Protein AF-A0AA39KFP8-F1 (afdb_monomer)

Mean predicted aligned error: 8.7 Å

Structure (mmCIF, N/CA/C/O backbone):
data_AF-A0AA39KFP8-F1
#
_entry.id   AF-A0AA39KFP8-F1
#
loop_
_atom_site.group_PDB
_atom_site.id
_atom_site.type_symbol
_atom_site.label_atom_id
_atom_site.label_alt_id
_atom_site.label_comp_id
_atom_site.label_asym_id
_atom_site.label_entity_id
_atom_site.label_seq_id
_atom_site.pdbx_PDB_ins_code
_atom_site.Cartn_x
_atom_site.Cartn_y
_atom_site.Cartn_z
_atom_site.occupancy
_atom_site.B_iso_or_equiv
_atom_site.auth_seq_id
_atom_site.auth_comp_id
_atom_site.auth_asym_id
_atom_site.auth_atom_id
_atom_site.pdbx_PDB_model_num
ATOM 1 N N . SER A 1 1 ? 28.405 16.018 -12.305 1.00 51.66 1 SER A N 1
ATOM 2 C CA . SER A 1 1 ? 27.485 16.288 -11.184 1.00 51.66 1 SER A CA 1
ATOM 3 C C . SER A 1 1 ? 26.826 14.972 -10.830 1.00 51.66 1 SER A C 1
ATOM 5 O O . SER A 1 1 ? 26.272 14.358 -11.730 1.00 51.66 1 SER A O 1
ATOM 7 N N . ILE A 1 2 ? 26.970 14.493 -9.595 1.00 54.25 2 ILE A N 1
ATOM 8 C CA . ILE A 1 2 ? 26.280 13.285 -9.123 1.00 54.25 2 ILE A CA 1
ATOM 9 C C . ILE A 1 2 ? 25.033 13.773 -8.381 1.00 54.25 2 ILE A C 1
ATOM 11 O O . ILE A 1 2 ? 25.156 14.479 -7.381 1.00 54.25 2 ILE A O 1
ATOM 15 N N . SER A 1 3 ? 23.850 13.456 -8.907 1.00 68.06 3 SER A N 1
ATOM 16 C CA . SER A 1 3 ? 22.566 13.764 -8.268 1.00 68.06 3 SER A CA 1
ATOM 17 C C . SER A 1 3 ? 22.160 12.623 -7.336 1.00 68.06 3 SER A C 1
ATOM 19 O O . SER A 1 3 ? 22.403 11.462 -7.649 1.00 68.06 3 SER A O 1
ATOM 21 N N . ARG A 1 4 ? 21.526 12.951 -6.204 1.00 66.25 4 ARG A N 1
ATOM 22 C CA . ARG A 1 4 ? 20.841 11.976 -5.329 1.00 66.25 4 ARG A CA 1
ATOM 23 C C . ARG A 1 4 ? 19.341 11.870 -5.616 1.00 66.25 4 ARG A C 1
ATOM 25 O O . ARG A 1 4 ? 18.654 11.075 -4.989 1.00 66.25 4 ARG A O 1
ATOM 32 N N . LEU A 1 5 ? 18.833 12.713 -6.511 1.00 62.91 5 LEU A N 1
ATOM 33 C CA . LEU A 1 5 ? 17.453 12.670 -6.971 1.00 62.91 5 LEU A CA 1
ATOM 34 C C . LEU A 1 5 ? 17.390 11.783 -8.209 1.00 62.91 5 LEU A C 1
ATOM 36 O O . LEU A 1 5 ? 18.168 11.993 -9.146 1.00 62.91 5 LEU A O 1
ATOM 40 N N . GLN A 1 6 ? 16.477 10.814 -8.184 1.00 65.50 6 GLN A N 1
ATOM 41 C CA . GLN A 1 6 ? 16.207 9.934 -9.314 1.00 65.50 6 GLN A CA 1
ATOM 42 C C . GLN A 1 6 ? 15.727 10.783 -10.506 1.00 65.50 6 GLN A C 1
ATOM 44 O O . GLN A 1 6 ? 14.920 11.698 -10.300 1.00 65.50 6 GLN A O 1
ATOM 49 N N . PRO A 1 7 ? 16.232 10.544 -11.729 1.00 69.00 7 PRO A N 1
ATOM 50 C CA . PRO A 1 7 ? 15.712 11.218 -12.910 1.00 69.00 7 PRO A CA 1
ATOM 51 C C . PRO A 1 7 ? 14.231 10.871 -13.104 1.00 69.00 7 PRO A C 1
ATOM 53 O O . PRO A 1 7 ? 13.774 9.799 -12.709 1.00 69.00 7 PRO A O 1
ATOM 56 N N . LEU A 1 8 ? 13.484 11.792 -13.706 1.00 69.56 8 LEU A N 1
ATOM 57 C CA . LEU A 1 8 ? 12.113 11.565 -14.153 1.00 69.56 8 LEU A CA 1
ATOM 58 C C . LEU A 1 8 ? 12.109 11.541 -15.679 1.00 69.56 8 LEU A C 1
ATOM 60 O O . LEU A 1 8 ? 12.909 12.246 -16.298 1.00 69.56 8 LEU A O 1
ATOM 64 N N . ASN A 1 9 ? 11.213 10.754 -16.273 1.00 70.06 9 ASN A N 1
ATOM 65 C CA . ASN A 1 9 ? 10.995 10.822 -17.714 1.00 70.06 9 ASN A CA 1
ATOM 66 C C . ASN A 1 9 ? 10.508 12.225 -18.089 1.00 70.06 9 ASN A C 1
ATOM 68 O O . ASN A 1 9 ? 9.650 12.803 -17.415 1.00 70.06 9 ASN A O 1
ATOM 72 N N . ASP A 1 10 ? 11.052 12.761 -19.174 1.00 73.94 10 ASP A N 1
ATOM 73 C CA . ASP A 1 10 ? 10.658 14.045 -19.744 1.00 73.94 10 ASP A CA 1
ATOM 74 C C . ASP A 1 10 ? 10.676 13.971 -21.279 1.00 73.94 10 ASP A C 1
ATOM 76 O O . ASP A 1 10 ? 10.841 12.902 -21.863 1.00 73.94 10 ASP A O 1
ATOM 80 N N . ILE A 1 11 ? 10.479 15.102 -21.961 1.00 74.25 11 ILE A N 1
ATOM 81 C CA . ILE A 1 11 ? 10.453 15.143 -23.434 1.00 74.25 11 ILE A CA 1
ATOM 82 C C . ILE A 1 11 ? 11.789 14.753 -24.099 1.00 74.25 11 ILE A C 1
ATOM 84 O O . ILE A 1 11 ? 11.830 14.592 -25.316 1.00 74.25 11 ILE A O 1
ATOM 88 N N . PHE A 1 12 ? 12.872 14.635 -23.329 1.00 77.56 12 PHE A N 1
ATOM 89 C CA . PHE A 1 12 ? 14.208 14.246 -23.776 1.00 77.56 12 PHE A CA 1
ATOM 90 C C . PHE A 1 12 ? 14.660 12.892 -23.205 1.00 77.56 12 PHE A C 1
ATOM 92 O O . PHE A 1 12 ? 15.628 12.320 -23.708 1.00 77.56 12 PHE A O 1
ATOM 99 N N . ILE A 1 13 ? 13.982 12.375 -22.177 1.00 76.94 13 ILE A N 1
ATOM 100 C CA . ILE A 1 13 ? 14.278 11.099 -21.520 1.00 76.94 13 ILE A CA 1
ATOM 101 C C . ILE A 1 13 ? 13.088 10.156 -21.709 1.00 76.94 13 ILE A C 1
ATOM 103 O O . ILE A 1 13 ? 12.103 10.211 -20.975 1.00 76.94 13 ILE A O 1
ATOM 107 N N . GLU A 1 14 ? 13.202 9.275 -22.705 1.00 78.62 14 GLU A N 1
ATOM 108 C CA . GLU A 1 14 ? 12.152 8.307 -23.054 1.00 78.62 14 GLU A CA 1
ATOM 109 C C . GLU A 1 14 ? 12.158 7.049 -22.169 1.00 78.62 14 GLU A C 1
ATOM 111 O O . GLU A 1 14 ? 11.117 6.414 -21.996 1.00 78.62 14 GLU A O 1
ATOM 116 N N . TRP A 1 15 ? 13.330 6.671 -21.646 1.00 83.69 15 TRP A N 1
ATOM 117 C CA . TRP A 1 15 ? 13.526 5.474 -20.829 1.00 83.69 15 TRP A CA 1
ATOM 118 C C . TRP A 1 15 ? 14.554 5.732 -19.733 1.00 83.69 15 TRP A C 1
ATOM 120 O O . TRP A 1 15 ? 15.653 6.226 -20.003 1.00 83.69 15 TRP A O 1
ATOM 130 N N . ILE A 1 16 ? 14.235 5.305 -18.515 1.00 87.69 16 ILE A N 1
ATOM 131 C CA . ILE A 1 16 ? 15.172 5.236 -17.395 1.00 87.69 16 ILE A CA 1
ATOM 132 C C . ILE A 1 16 ? 15.386 3.773 -17.033 1.00 87.69 16 ILE A C 1
ATOM 134 O O . ILE A 1 16 ? 14.443 3.054 -16.711 1.00 87.69 16 ILE A O 1
ATOM 138 N N . TYR A 1 17 ? 16.645 3.349 -17.042 1.00 90.38 17 TYR A N 1
ATOM 139 C CA . TYR A 1 17 ? 17.056 2.033 -16.569 1.00 90.38 17 TYR A CA 1
ATOM 140 C C . TYR A 1 17 ? 17.856 2.194 -15.285 1.00 90.38 17 TYR A C 1
ATOM 142 O O . TYR A 1 17 ? 18.799 2.986 -15.238 1.00 90.38 17 TYR A O 1
ATOM 150 N N . GLU A 1 18 ? 17.502 1.432 -14.258 1.00 90.38 18 GLU A N 1
ATOM 151 C CA . GLU A 1 18 ? 18.208 1.444 -12.981 1.00 90.38 18 GLU A CA 1
ATOM 152 C C . GLU A 1 18 ? 18.510 0.015 -12.528 1.00 90.38 18 GLU A C 1
ATOM 154 O O . GLU A 1 18 ? 17.663 -0.874 -12.583 1.00 90.38 18 GLU A O 1
ATOM 159 N N . ILE A 1 19 ? 19.753 -0.194 -12.099 1.00 91.69 19 ILE A N 1
ATOM 160 C CA . ILE A 1 19 ? 20.249 -1.469 -11.587 1.00 91.69 19 ILE A CA 1
ATOM 161 C C . ILE A 1 19 ? 20.491 -1.278 -10.093 1.00 91.69 19 ILE A C 1
ATOM 163 O O . ILE A 1 19 ? 21.452 -0.620 -9.697 1.00 91.69 19 ILE A O 1
ATOM 167 N N . ASP A 1 20 ? 19.616 -1.858 -9.284 1.00 87.69 20 ASP A N 1
ATOM 168 C CA . ASP A 1 20 ? 19.733 -1.904 -7.833 1.00 87.69 20 ASP A CA 1
ATOM 169 C C . ASP A 1 20 ? 20.449 -3.200 -7.441 1.00 87.69 20 ASP A C 1
ATOM 171 O O . ASP A 1 20 ? 19.895 -4.297 -7.536 1.00 87.69 20 ASP A O 1
ATOM 175 N N . LEU A 1 21 ? 21.712 -3.078 -7.037 1.00 88.25 21 LEU A N 1
ATOM 176 C CA . LEU A 1 21 ? 22.531 -4.218 -6.625 1.00 88.25 21 LEU A CA 1
ATOM 177 C C . LEU A 1 21 ? 22.292 -4.631 -5.169 1.00 88.25 21 LEU A C 1
ATOM 179 O O . LEU A 1 21 ? 22.617 -5.764 -4.823 1.00 88.25 21 LEU A O 1
ATOM 183 N N . ASP A 1 22 ? 21.721 -3.756 -4.341 1.00 83.88 22 ASP A N 1
ATOM 184 C CA . ASP A 1 22 ? 21.442 -4.059 -2.936 1.00 83.88 22 ASP A CA 1
ATOM 185 C C . ASP A 1 22 ? 20.249 -5.015 -2.832 1.00 83.88 22 ASP A C 1
ATOM 187 O O . ASP A 1 22 ? 20.277 -5.976 -2.064 1.00 83.88 22 ASP A O 1
ATOM 191 N N . ASN A 1 23 ? 19.230 -4.800 -3.671 1.00 80.44 23 ASN A N 1
ATOM 192 C CA . ASN A 1 23 ? 18.047 -5.661 -3.747 1.00 80.44 23 ASN A CA 1
ATOM 193 C C . ASN A 1 23 ? 18.080 -6.645 -4.927 1.00 80.44 23 ASN A C 1
ATOM 195 O O . ASN A 1 23 ? 17.182 -7.470 -5.069 1.00 80.44 23 ASN A O 1
ATOM 199 N N . LEU A 1 24 ? 19.110 -6.578 -5.775 1.00 88.62 24 LEU A N 1
ATOM 200 C CA . LEU A 1 24 ? 19.224 -7.352 -7.015 1.00 88.62 24 LEU A CA 1
ATOM 201 C C . LEU A 1 24 ? 18.024 -7.148 -7.956 1.00 88.62 24 LEU A C 1
ATOM 203 O O . LEU A 1 24 ? 17.484 -8.110 -8.508 1.00 88.62 24 LEU A O 1
ATOM 207 N N . VAL A 1 25 ? 17.618 -5.894 -8.166 1.00 88.88 25 VAL A N 1
ATOM 208 C CA . VAL A 1 25 ? 16.443 -5.521 -8.967 1.00 88.88 25 VAL A CA 1
ATOM 209 C C . VAL A 1 25 ? 16.831 -4.641 -10.150 1.00 88.88 25 VAL A C 1
ATOM 211 O O . VAL A 1 25 ? 17.604 -3.694 -10.038 1.00 88.88 25 VAL A O 1
ATOM 214 N N . PHE A 1 26 ? 16.248 -4.941 -11.302 1.00 91.81 26 PHE A N 1
ATOM 215 C CA . PHE A 1 26 ? 16.285 -4.110 -12.489 1.00 91.81 26 PHE A CA 1
ATOM 216 C C . PHE A 1 26 ? 14.978 -3.325 -12.612 1.00 91.81 26 PHE A C 1
ATOM 218 O O . PHE A 1 26 ? 13.889 -3.903 -12.736 1.00 91.81 26 PHE A O 1
ATOM 225 N N . HIS A 1 27 ? 15.100 -2.005 -12.622 1.00 90.56 27 HIS A N 1
ATOM 226 C CA . HIS A 1 27 ? 13.991 -1.076 -12.743 1.00 90.56 27 HIS A CA 1
ATOM 227 C C . HIS A 1 27 ? 13.924 -0.480 -14.151 1.00 90.56 27 HIS A C 1
ATOM 229 O O . HIS A 1 27 ? 14.947 -0.179 -14.772 1.00 90.56 27 HIS A O 1
ATOM 235 N N . VAL A 1 28 ? 12.700 -0.256 -14.624 1.00 90.50 28 VAL A N 1
ATOM 236 C CA . VAL A 1 28 ? 12.400 0.482 -15.855 1.00 90.50 28 VAL A CA 1
ATOM 237 C C . VAL A 1 28 ? 11.425 1.594 -15.509 1.00 90.50 28 VAL A C 1
ATOM 239 O O . VAL A 1 28 ? 10.355 1.330 -14.968 1.00 90.50 28 VAL A O 1
ATOM 242 N N . ASP A 1 29 ? 11.799 2.839 -15.790 1.00 87.12 29 ASP A N 1
ATOM 243 C CA . ASP A 1 29 ? 11.044 4.040 -15.419 1.00 87.12 29 ASP A CA 1
ATOM 244 C C . ASP A 1 29 ? 10.626 4.022 -13.942 1.00 87.12 29 ASP A C 1
ATOM 246 O O . ASP A 1 29 ? 9.483 4.310 -13.589 1.00 87.12 29 ASP A O 1
ATOM 250 N N . THR A 1 30 ? 11.573 3.660 -13.066 1.00 81.31 30 THR A N 1
ATOM 251 C CA . THR A 1 30 ? 11.416 3.545 -11.601 1.00 81.31 30 THR A CA 1
ATOM 252 C C . THR A 1 30 ? 10.522 2.395 -11.110 1.00 81.31 30 THR A C 1
ATOM 254 O O . THR A 1 30 ? 10.329 2.240 -9.905 1.00 81.31 30 THR A O 1
ATOM 257 N N . VAL A 1 31 ? 10.009 1.560 -12.020 1.00 86.44 31 VAL A N 1
ATOM 258 C CA . VAL A 1 31 ? 9.204 0.374 -11.704 1.00 86.44 31 VAL A CA 1
ATOM 259 C C . VAL A 1 31 ? 10.103 -0.863 -11.640 1.00 86.44 31 VAL A C 1
ATOM 261 O O . VAL A 1 31 ? 10.799 -1.134 -12.622 1.00 86.44 31 VAL A O 1
ATOM 264 N N . PRO A 1 32 ? 10.105 -1.638 -10.540 1.00 88.25 32 PRO A N 1
ATOM 265 C CA . PRO A 1 32 ? 10.865 -2.881 -10.473 1.00 88.25 32 PRO A CA 1
ATOM 266 C C . PRO A 1 32 ? 10.203 -3.932 -11.371 1.00 88.25 32 PRO A C 1
ATOM 268 O O . PRO A 1 32 ? 9.065 -4.331 -11.131 1.00 88.25 32 PRO A O 1
ATOM 271 N N . LEU A 1 33 ? 10.903 -4.374 -12.421 1.00 90.38 33 LEU A N 1
ATOM 272 C CA . LEU A 1 33 ? 10.350 -5.341 -13.379 1.00 90.38 33 LEU A CA 1
ATOM 273 C C . LEU A 1 33 ? 11.032 -6.706 -13.311 1.00 90.38 33 LEU A C 1
ATOM 275 O O . LEU A 1 33 ? 10.371 -7.739 -13.399 1.00 90.38 33 LEU A O 1
ATOM 279 N N . PHE A 1 34 ? 12.346 -6.745 -13.131 1.00 91.56 34 PHE A N 1
ATOM 280 C CA . PHE A 1 34 ? 13.080 -8.006 -13.164 1.00 91.56 34 PHE A CA 1
ATOM 281 C C . PHE A 1 34 ? 13.985 -8.109 -11.949 1.00 91.56 34 PHE A C 1
ATOM 283 O O . PHE A 1 34 ? 14.577 -7.120 -11.528 1.00 91.56 34 PHE A O 1
ATOM 290 N N . ARG A 1 35 ? 14.152 -9.315 -11.407 1.00 90.00 35 ARG A N 1
ATOM 291 C CA . ARG A 1 35 ? 15.327 -9.581 -10.577 1.00 90.00 35 ARG A CA 1
ATOM 292 C C . ARG A 1 35 ? 16.539 -9.791 -11.474 1.00 90.00 35 ARG A C 1
ATOM 294 O O . ARG A 1 35 ? 16.423 -10.402 -12.537 1.00 90.00 35 ARG A O 1
ATOM 301 N N . LEU A 1 36 ? 17.706 -9.342 -11.027 1.00 91.12 36 LEU A N 1
ATOM 302 C CA . LEU A 1 36 ? 18.955 -9.462 -11.782 1.00 91.12 36 LEU A CA 1
ATOM 303 C C . LEU A 1 36 ? 19.374 -10.921 -12.007 1.00 91.12 36 LEU A C 1
ATOM 305 O O . LEU A 1 36 ? 20.001 -11.225 -13.018 1.00 91.12 36 LEU A O 1
ATOM 309 N N . ASP A 1 37 ? 18.990 -11.832 -11.113 1.00 90.50 37 ASP A N 1
ATOM 310 C CA . ASP A 1 37 ? 19.236 -13.273 -11.237 1.00 90.50 37 ASP A CA 1
ATOM 311 C C . ASP A 1 37 ? 18.198 -14.013 -12.101 1.00 90.50 37 ASP A C 1
ATOM 313 O O . ASP A 1 37 ? 18.413 -15.168 -12.465 1.00 90.50 37 ASP A O 1
ATOM 317 N N . CYS A 1 38 ? 17.106 -13.343 -12.479 1.00 91.25 38 CYS A N 1
ATOM 318 C CA . CYS A 1 38 ? 16.013 -13.898 -13.279 1.00 91.25 38 CYS A CA 1
ATOM 319 C C . CYS A 1 38 ? 15.733 -13.057 -14.536 1.00 91.25 38 CYS A C 1
ATOM 321 O O . CYS A 1 38 ? 14.596 -13.004 -15.013 1.00 91.25 38 CYS A O 1
ATOM 323 N N . MET A 1 39 ? 16.754 -12.392 -15.083 1.00 93.31 39 MET A N 1
ATOM 324 C CA . MET A 1 39 ? 16.613 -11.542 -16.268 1.00 93.31 39 MET A CA 1
ATOM 325 C C . MET A 1 39 ? 16.153 -12.340 -17.501 1.00 93.31 39 MET A C 1
ATOM 327 O O . MET A 1 39 ? 16.562 -13.491 -17.693 1.00 93.31 39 MET A O 1
ATOM 331 N N . PRO A 1 40 ? 15.312 -11.750 -18.367 1.00 93.56 40 PRO A N 1
ATOM 332 C CA . PRO A 1 40 ? 15.054 -12.313 -19.684 1.00 93.56 40 PRO A CA 1
ATOM 333 C C . PRO A 1 40 ? 16.306 -12.244 -20.568 1.00 93.56 40 PRO A C 1
ATOM 335 O O . PRO A 1 40 ? 17.275 -11.544 -20.267 1.00 93.56 40 PRO A O 1
ATOM 338 N N . SER A 1 41 ? 16.276 -12.967 -21.689 1.00 93.81 41 SER A N 1
ATOM 339 C CA . SER A 1 41 ? 17.298 -12.824 -22.728 1.00 93.81 41 SER A CA 1
ATOM 340 C C . SER A 1 41 ? 17.268 -11.404 -23.309 1.00 93.81 41 SER A C 1
ATOM 342 O O . SER A 1 41 ? 16.247 -10.715 -23.239 1.00 93.81 41 SER A O 1
ATOM 344 N N . ALA A 1 42 ? 18.371 -10.965 -23.920 1.00 91.44 42 ALA A N 1
ATOM 345 C CA . ALA A 1 42 ? 18.427 -9.651 -24.563 1.00 91.44 42 ALA A CA 1
ATOM 346 C C . ALA A 1 42 ? 17.339 -9.479 -25.642 1.00 91.44 42 ALA A C 1
ATOM 348 O O . ALA A 1 42 ? 16.748 -8.406 -25.750 1.00 91.44 42 ALA A O 1
ATOM 349 N N . ASP A 1 43 ? 17.034 -10.551 -26.379 1.00 93.56 43 ASP A N 1
ATOM 350 C CA . ASP A 1 43 ? 16.030 -10.546 -27.448 1.00 93.56 43 ASP A CA 1
ATOM 351 C C . ASP A 1 43 ? 14.594 -10.415 -26.911 1.00 93.56 43 ASP A C 1
ATOM 353 O O . ASP A 1 43 ? 13.723 -9.840 -27.568 1.00 93.56 43 ASP A O 1
ATOM 357 N N . ASP A 1 44 ? 14.337 -10.920 -25.701 1.00 93.06 44 ASP A N 1
ATOM 358 C CA . ASP A 1 44 ? 13.013 -10.882 -25.080 1.00 93.06 44 ASP A CA 1
ATOM 359 C C . ASP A 1 44 ? 12.813 -9.699 -24.124 1.00 93.06 44 ASP A C 1
ATOM 361 O O . ASP A 1 44 ? 11.671 -9.358 -23.816 1.00 93.06 44 ASP A O 1
ATOM 365 N N . PHE A 1 45 ? 13.886 -9.034 -23.687 1.00 92.19 45 PHE A N 1
ATOM 366 C CA . PHE A 1 45 ? 13.840 -7.961 -22.689 1.00 92.19 45 PHE A CA 1
ATOM 367 C C . PHE A 1 45 ? 12.805 -6.877 -23.027 1.00 92.19 45 PHE A C 1
ATOM 369 O O . PHE A 1 45 ? 11.848 -6.679 -22.279 1.00 92.19 45 PHE A O 1
ATOM 376 N N . CYS A 1 46 ? 12.923 -6.235 -24.194 1.00 91.50 46 CYS A N 1
ATOM 377 C CA . CYS A 1 46 ? 11.975 -5.196 -24.610 1.00 91.50 46 CYS A CA 1
ATOM 378 C C . CYS A 1 46 ? 10.563 -5.748 -24.865 1.00 91.50 46 CYS A C 1
ATOM 380 O O . CYS A 1 46 ? 9.587 -5.015 -24.732 1.00 91.50 46 CYS A O 1
ATOM 382 N N . ARG A 1 47 ? 10.432 -7.036 -25.219 1.00 93.25 47 ARG A N 1
ATOM 383 C CA . ARG A 1 47 ? 9.137 -7.682 -25.501 1.00 93.25 47 ARG A CA 1
ATOM 384 C C . ARG A 1 47 ? 8.312 -7.924 -24.241 1.00 93.25 47 ARG A C 1
ATOM 386 O O . ARG A 1 47 ? 7.105 -8.139 -24.348 1.00 93.25 47 ARG A O 1
ATOM 393 N N . PHE A 1 48 ? 8.951 -7.934 -23.074 1.00 94.56 48 PHE A N 1
ATOM 394 C CA . PHE A 1 48 ? 8.297 -8.146 -21.786 1.00 94.56 48 PHE A CA 1
ATOM 395 C C . PHE A 1 48 ? 7.952 -6.856 -21.045 1.00 94.56 48 PHE A C 1
ATOM 397 O O . PHE A 1 48 ? 7.320 -6.923 -19.994 1.00 94.56 48 PHE A O 1
ATOM 404 N N . ILE A 1 49 ? 8.296 -5.694 -21.602 1.00 93.38 49 ILE A N 1
ATOM 405 C CA . ILE A 1 49 ? 7.960 -4.392 -21.026 1.00 93.38 49 ILE A CA 1
ATOM 406 C C . ILE A 1 49 ? 6.734 -3.834 -21.749 1.00 93.38 49 ILE A C 1
ATOM 408 O O . ILE A 1 49 ? 6.701 -3.745 -22.975 1.00 93.38 49 ILE A O 1
ATOM 412 N N . SER A 1 50 ? 5.717 -3.447 -20.987 1.00 93.81 50 SER A N 1
ATOM 413 C CA . SER A 1 50 ? 4.478 -2.865 -21.497 1.00 93.81 50 SER A CA 1
ATOM 414 C C . SER A 1 50 ? 3.980 -1.756 -20.568 1.00 93.81 50 SER A C 1
ATOM 416 O O . SER A 1 50 ? 4.759 -1.173 -19.806 1.00 93.81 50 SER A O 1
ATOM 418 N N . PHE A 1 51 ? 2.691 -1.449 -20.661 1.00 91.19 51 PHE A N 1
ATOM 419 C CA . PHE A 1 51 ? 2.004 -0.492 -19.814 1.00 91.19 51 PHE A CA 1
ATOM 420 C C . PHE A 1 51 ? 0.802 -1.144 -19.131 1.00 91.19 51 PHE A C 1
ATOM 422 O O . PHE A 1 51 ? 0.125 -1.984 -19.725 1.00 91.19 51 PHE A O 1
ATOM 429 N N . ASP A 1 52 ? 0.531 -0.748 -17.890 1.00 88.06 52 ASP A N 1
ATOM 430 C CA . ASP A 1 52 ? -0.695 -1.117 -17.192 1.00 88.06 52 ASP A CA 1
ATOM 431 C C . ASP A 1 52 ? -1.906 -0.322 -17.716 1.00 88.06 52 ASP A C 1
ATOM 433 O O . ASP A 1 52 ? -1.809 0.547 -18.588 1.00 88.06 52 ASP A O 1
ATOM 437 N N . HIS A 1 53 ? -3.081 -0.601 -17.148 1.00 87.00 53 HIS A N 1
ATOM 438 C CA . HIS A 1 53 ? -4.321 0.100 -17.488 1.00 87.00 53 HIS A CA 1
ATOM 439 C C . HIS A 1 53 ? -4.271 1.619 -17.217 1.00 87.00 53 HIS A C 1
ATOM 441 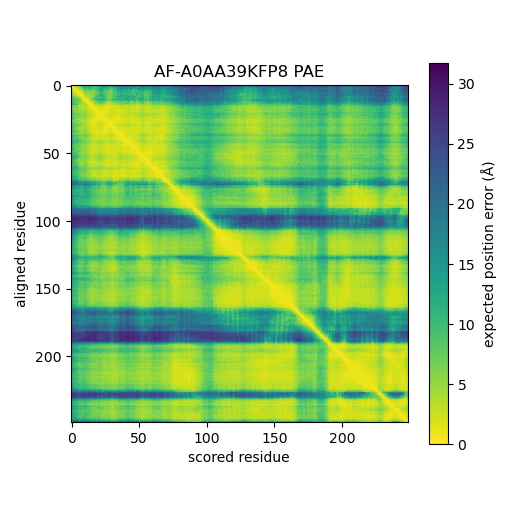O O . HIS A 1 53 ? -5.062 2.379 -17.777 1.00 87.00 53 HIS A O 1
ATOM 447 N N . TYR A 1 54 ? -3.352 2.073 -16.365 1.00 86.19 54 TYR A N 1
ATOM 448 C CA . TYR A 1 54 ? -3.191 3.470 -15.972 1.00 86.19 54 TYR A CA 1
ATOM 449 C C . TYR A 1 54 ? -2.099 4.195 -16.771 1.00 86.19 54 TYR A C 1
ATOM 451 O O . TYR A 1 54 ? -1.954 5.411 -16.630 1.00 86.19 54 TYR A O 1
ATOM 459 N N . GLY A 1 55 ? -1.388 3.485 -17.653 1.00 84.50 55 GLY A N 1
ATOM 460 C CA . GLY A 1 55 ? -0.291 4.011 -18.462 1.00 84.50 55 GLY A CA 1
ATOM 461 C C . GLY A 1 55 ? 1.068 4.006 -17.755 1.00 84.50 55 GLY A C 1
ATOM 462 O O . GLY A 1 55 ? 2.009 4.601 -18.276 1.00 84.50 55 GLY A O 1
ATOM 463 N N . GLY A 1 56 ? 1.187 3.363 -16.589 1.00 84.56 56 GLY A N 1
ATOM 464 C CA . GLY A 1 56 ? 2.462 3.114 -15.912 1.00 84.56 56 GLY A CA 1
ATOM 465 C C . GLY A 1 56 ? 3.196 1.922 -16.525 1.00 84.56 56 GLY A C 1
ATOM 466 O O . GLY A 1 56 ? 2.567 1.076 -17.158 1.00 84.56 56 GLY A O 1
ATOM 467 N N . ARG A 1 57 ? 4.523 1.834 -16.365 1.00 88.19 57 ARG A N 1
ATOM 468 C CA . ARG A 1 57 ? 5.282 0.664 -16.839 1.00 88.19 57 ARG A CA 1
ATOM 469 C C . ARG A 1 57 ? 4.866 -0.592 -16.092 1.00 88.19 57 ARG A C 1
ATOM 471 O O . ARG A 1 57 ? 4.700 -0.568 -14.881 1.00 88.19 57 ARG A O 1
ATOM 478 N N . ALA A 1 58 ? 4.733 -1.690 -16.826 1.00 89.94 58 ALA A N 1
ATOM 479 C CA . ALA A 1 58 ? 4.343 -2.977 -16.271 1.00 89.94 58 ALA A CA 1
ATOM 480 C C . ALA A 1 58 ? 4.867 -4.138 -17.123 1.00 89.94 58 ALA A C 1
ATOM 482 O O . ALA A 1 58 ? 5.473 -3.945 -18.182 1.00 89.94 58 ALA A O 1
ATOM 483 N N . TYR A 1 59 ? 4.599 -5.357 -16.662 1.00 91.00 59 TYR A N 1
ATOM 484 C CA . TYR A 1 59 ? 4.835 -6.568 -17.438 1.00 91.00 59 TYR A CA 1
ATOM 485 C C . TYR A 1 59 ? 3.929 -6.617 -18.665 1.00 91.00 59 TYR A C 1
ATOM 487 O O . TYR A 1 59 ? 2.741 -6.303 -18.595 1.00 91.00 59 TYR A O 1
ATOM 495 N N . ALA A 1 60 ? 4.467 -7.095 -19.781 1.00 93.19 60 ALA A N 1
ATOM 496 C CA . ALA A 1 60 ? 3.632 -7.556 -20.878 1.00 93.19 60 ALA A CA 1
ATOM 497 C C . ALA A 1 60 ? 2.878 -8.835 -20.474 1.00 93.19 60 ALA A C 1
ATOM 499 O O . ALA A 1 60 ? 3.405 -9.669 -19.737 1.00 93.19 60 ALA A O 1
ATOM 500 N N . GLU A 1 61 ? 1.665 -9.025 -20.991 1.00 90.31 61 GLU A N 1
ATOM 501 C CA . GLU A 1 61 ? 0.793 -10.156 -20.636 1.00 90.31 61 GLU A CA 1
ATOM 502 C C . GLU A 1 61 ? 1.470 -11.521 -20.862 1.00 90.31 61 GLU A C 1
ATOM 504 O O . GLU A 1 61 ? 1.381 -12.423 -20.030 1.00 90.31 61 GLU A O 1
ATOM 509 N N . GLN A 1 62 ? 2.243 -11.639 -21.944 1.00 91.00 62 GLN A N 1
ATOM 510 C CA . GLN A 1 62 ? 3.000 -12.838 -22.308 1.00 91.00 62 GLN A CA 1
ATOM 511 C C . GLN A 1 62 ? 4.237 -13.115 -21.437 1.00 91.00 62 GLN A C 1
ATOM 513 O O . GLN A 1 62 ? 4.920 -14.115 -21.662 1.00 91.00 62 GLN A O 1
ATOM 518 N N . MET A 1 63 ? 4.587 -12.233 -20.496 1.00 91.44 63 MET A N 1
ATOM 519 C CA . MET A 1 63 ? 5.803 -12.371 -19.699 1.00 91.44 63 MET A CA 1
ATOM 520 C C . MET A 1 63 ? 5.714 -13.590 -18.766 1.00 91.44 63 MET A C 1
ATOM 522 O O . MET A 1 63 ? 4.827 -13.621 -17.901 1.00 91.44 63 MET A O 1
ATOM 526 N N . PRO A 1 64 ? 6.641 -14.564 -18.880 1.00 92.06 64 PRO A N 1
ATOM 527 C CA . PRO A 1 64 ? 6.680 -15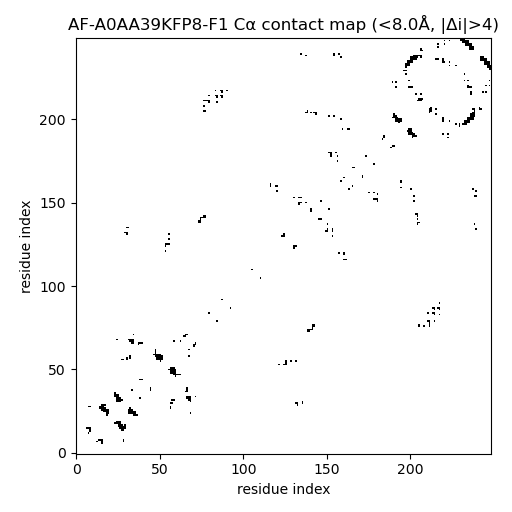.722 -17.995 1.00 92.06 64 PRO A CA 1
ATOM 528 C C . PRO A 1 64 ? 6.856 -15.316 -16.531 1.00 92.06 64 PRO A C 1
ATOM 530 O O . PRO A 1 64 ? 7.675 -14.454 -16.215 1.00 92.06 64 PRO A O 1
ATOM 533 N N . GLU A 1 65 ? 6.143 -15.994 -15.634 1.00 90.25 65 GLU A N 1
ATOM 534 C CA . GLU A 1 65 ? 6.144 -15.705 -14.195 1.00 90.25 65 GLU A CA 1
ATOM 535 C C . GLU A 1 65 ? 7.547 -15.720 -13.576 1.00 90.25 65 GLU A C 1
ATOM 537 O O . GLU A 1 65 ? 7.884 -14.833 -12.800 1.00 90.25 65 GLU A O 1
ATOM 542 N N . ARG A 1 66 ? 8.418 -16.636 -14.020 1.00 89.75 66 ARG A N 1
ATOM 543 C CA . ARG A 1 66 ? 9.818 -16.723 -13.568 1.00 89.75 66 ARG A CA 1
ATOM 544 C C . ARG A 1 66 ? 10.626 -15.432 -13.744 1.00 89.75 6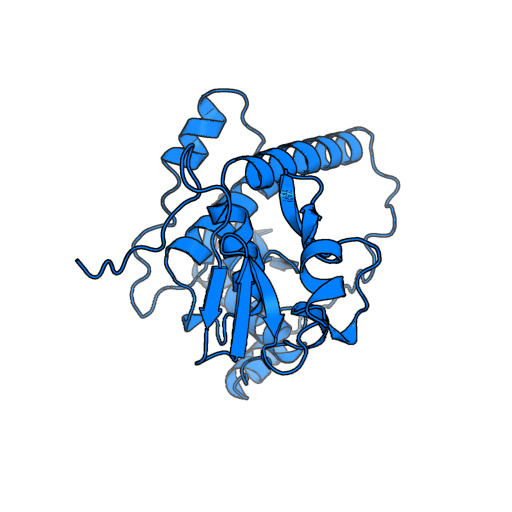6 ARG A C 1
ATOM 546 O O . ARG A 1 66 ? 11.632 -15.275 -13.074 1.00 89.75 66 ARG A O 1
ATOM 553 N N . HIS A 1 67 ? 10.231 -14.546 -14.658 1.00 90.31 67 HIS A N 1
ATOM 554 C CA . HIS A 1 67 ? 10.921 -13.275 -14.883 1.00 90.31 67 HIS A CA 1
ATOM 555 C C . HIS A 1 67 ? 10.277 -12.119 -14.107 1.00 90.31 67 HIS A C 1
ATOM 557 O O . HIS A 1 67 ? 10.871 -11.048 -14.025 1.00 90.31 67 HIS A O 1
ATOM 563 N N . ARG A 1 68 ? 9.060 -12.298 -13.570 1.00 88.31 68 ARG A N 1
ATOM 564 C CA . ARG A 1 68 ? 8.304 -11.231 -12.901 1.00 88.31 68 ARG A CA 1
ATOM 565 C C . ARG A 1 68 ? 8.929 -10.947 -11.549 1.00 88.31 68 ARG A C 1
ATOM 567 O O . ARG A 1 68 ? 9.160 -11.873 -10.771 1.00 88.31 68 ARG A O 1
ATOM 574 N N . TYR A 1 69 ? 9.164 -9.675 -11.257 1.00 84.50 69 TYR A N 1
ATOM 575 C CA . TYR A 1 69 ? 9.706 -9.260 -9.970 1.00 84.50 69 TYR A CA 1
ATOM 576 C C . TYR A 1 69 ? 8.830 -9.745 -8.797 1.00 84.50 69 TYR A C 1
ATOM 578 O O . TYR A 1 69 ? 9.345 -10.383 -7.885 1.00 84.50 69 TYR A O 1
ATOM 586 N N . GLU A 1 70 ? 7.505 -9.572 -8.875 1.00 77.06 70 GLU A N 1
ATOM 587 C CA . GLU A 1 70 ? 6.567 -9.942 -7.795 1.00 77.06 70 GLU A CA 1
ATOM 588 C C . GLU A 1 70 ? 6.558 -11.437 -7.449 1.00 77.06 70 GLU A C 1
ATOM 590 O O . GLU A 1 70 ? 6.481 -11.798 -6.280 1.00 77.06 70 GLU A O 1
ATOM 595 N N . ALA A 1 71 ? 6.658 -12.315 -8.451 1.00 69.81 71 ALA A N 1
ATOM 596 C CA . ALA A 1 71 ? 6.632 -13.762 -8.228 1.00 69.81 71 ALA A CA 1
ATOM 597 C C . ALA A 1 71 ? 7.888 -14.267 -7.501 1.00 69.81 71 ALA A C 1
ATOM 599 O O . ALA A 1 71 ? 7.892 -15.350 -6.922 1.00 69.81 71 ALA A O 1
ATOM 600 N N . ASN A 1 72 ? 8.962 -13.477 -7.538 1.00 66.75 72 ASN A N 1
ATOM 601 C CA . ASN A 1 72 ? 10.267 -13.864 -7.028 1.00 66.75 72 ASN A CA 1
ATOM 602 C C . ASN A 1 72 ? 10.745 -12.965 -5.880 1.00 66.75 72 ASN A C 1
ATOM 604 O O . ASN A 1 72 ? 11.863 -13.150 -5.399 1.00 66.75 72 ASN A O 1
ATOM 608 N N . TRP A 1 73 ? 9.947 -11.991 -5.438 1.00 70.44 73 TRP A N 1
ATOM 609 C CA . TRP A 1 73 ? 10.301 -11.080 -4.353 1.00 70.44 73 TRP A CA 1
ATOM 610 C C . TRP A 1 73 ? 9.119 -10.876 -3.404 1.00 70.44 73 TRP A C 1
ATOM 612 O O . TRP A 1 73 ? 8.257 -10.029 -3.623 1.00 70.44 73 TRP A O 1
ATOM 622 N N . ILE A 1 74 ? 9.100 -11.662 -2.328 1.00 67.19 74 ILE A N 1
ATOM 623 C CA . ILE A 1 74 ? 8.185 -11.480 -1.201 1.00 67.19 74 ILE A CA 1
ATOM 624 C C . ILE A 1 74 ? 9.056 -11.206 0.019 1.00 67.19 74 ILE A C 1
ATOM 626 O O . ILE A 1 74 ? 9.783 -12.090 0.483 1.00 67.19 74 ILE A O 1
ATOM 630 N N . THR A 1 75 ? 9.013 -9.974 0.525 1.00 73.69 75 THR A N 1
ATOM 631 C CA . THR A 1 75 ? 9.624 -9.656 1.815 1.00 73.69 75 THR A CA 1
ATOM 632 C C . THR A 1 75 ? 8.960 -10.526 2.874 1.00 73.69 75 THR A C 1
ATOM 634 O O . THR A 1 75 ? 7.736 -10.578 2.971 1.00 73.69 75 THR A O 1
ATOM 637 N N . SER A 1 76 ? 9.764 -11.267 3.639 1.00 82.00 76 SER A N 1
ATOM 638 C CA . SER A 1 76 ? 9.219 -12.088 4.718 1.00 82.00 76 SER A CA 1
ATOM 639 C C . SER A 1 76 ? 8.524 -11.186 5.742 1.00 82.00 76 SER A C 1
ATOM 641 O O . SER A 1 76 ? 9.118 -10.173 6.125 1.00 82.00 76 SER A O 1
ATOM 643 N N . PRO A 1 77 ? 7.317 -11.548 6.214 1.00 86.44 77 PRO A N 1
ATOM 644 C CA . PRO A 1 77 ? 6.624 -10.769 7.225 1.00 86.44 77 PRO A CA 1
ATOM 645 C C . PRO A 1 77 ? 7.504 -10.551 8.463 1.00 86.44 77 PRO A C 1
ATOM 647 O O . PRO A 1 77 ? 8.246 -11.459 8.867 1.00 86.44 77 PRO A O 1
ATOM 650 N N . PRO A 1 78 ? 7.441 -9.367 9.093 1.00 88.62 78 PRO A N 1
ATOM 651 C CA . PRO A 1 78 ? 8.191 -9.102 10.304 1.00 88.62 78 PRO A CA 1
ATOM 652 C C . PRO A 1 78 ? 7.691 -10.013 11.423 1.00 88.62 78 PRO A C 1
ATOM 654 O O . PRO A 1 78 ? 6.499 -10.313 11.534 1.00 88.62 78 PRO A O 1
ATOM 657 N N . LYS A 1 79 ? 8.620 -10.441 12.280 1.00 90.75 79 LYS A N 1
ATOM 658 C CA . LYS A 1 79 ? 8.280 -11.239 13.456 1.00 90.75 79 LYS A CA 1
ATOM 659 C C . LYS A 1 79 ? 7.514 -10.376 14.454 1.00 90.75 79 LYS A C 1
ATOM 661 O O . LYS A 1 79 ? 7.990 -9.316 14.849 1.00 90.75 79 LYS A O 1
ATOM 666 N N . ILE A 1 80 ? 6.360 -10.875 14.872 1.00 91.81 80 ILE A N 1
ATOM 667 C CA . ILE A 1 80 ? 5.533 -10.293 15.928 1.00 91.81 80 ILE A CA 1
ATOM 668 C C . ILE A 1 80 ? 5.947 -10.896 17.271 1.00 91.81 80 ILE A C 1
ATOM 670 O O . ILE A 1 80 ? 6.244 -12.091 17.336 1.00 91.81 80 ILE A O 1
ATOM 674 N N . SER A 1 81 ? 5.996 -10.080 18.329 1.00 91.25 81 SER A N 1
ATOM 675 C CA . SER A 1 81 ? 6.359 -10.571 19.661 1.00 91.25 81 SER A CA 1
ATOM 676 C C . SER A 1 81 ? 5.226 -11.376 20.298 1.00 91.25 81 SER A C 1
ATOM 678 O O . SER A 1 81 ? 4.043 -11.153 20.020 1.00 91.25 81 SER A O 1
ATOM 680 N N . ASP A 1 82 ? 5.580 -12.287 21.207 1.00 92.56 82 ASP A N 1
ATOM 681 C CA . ASP A 1 82 ? 4.587 -13.058 21.957 1.00 92.56 82 ASP A CA 1
ATOM 682 C C . ASP A 1 82 ? 3.656 -12.134 22.759 1.00 92.56 82 ASP A C 1
ATOM 684 O O . ASP A 1 82 ? 2.459 -12.400 22.845 1.00 92.56 82 ASP A O 1
ATOM 688 N N . GLU A 1 83 ? 4.147 -10.994 23.269 1.00 91.06 83 GLU A N 1
ATOM 689 C CA . GLU A 1 83 ? 3.298 -10.044 24.000 1.00 91.06 83 GLU A CA 1
ATOM 690 C C . GLU A 1 83 ? 2.182 -9.456 23.127 1.00 91.06 83 GLU A C 1
ATOM 692 O O . GLU A 1 83 ? 1.058 -9.275 23.602 1.00 91.06 83 GLU A O 1
ATOM 697 N N . GLN A 1 84 ? 2.466 -9.173 21.852 1.00 87.12 84 GLN A N 1
ATOM 698 C CA . GLN A 1 84 ? 1.475 -8.652 20.906 1.00 87.12 84 GLN A CA 1
ATOM 699 C C . GLN A 1 84 ? 0.418 -9.709 20.565 1.00 87.12 84 GLN A C 1
ATOM 701 O O . GLN A 1 84 ? -0.772 -9.399 20.472 1.00 87.12 84 GLN A O 1
ATOM 706 N N . LEU A 1 85 ? 0.827 -10.972 20.433 1.00 90.69 85 LEU A N 1
ATOM 707 C CA . LEU A 1 85 ? -0.101 -12.083 20.217 1.00 90.69 85 LEU A CA 1
ATOM 708 C C . LEU A 1 85 ? -0.970 -12.343 21.454 1.00 90.69 85 LEU A C 1
ATOM 710 O O . LEU A 1 85 ? -2.175 -12.567 21.328 1.00 90.69 85 LEU A O 1
ATOM 714 N N . GLU A 1 86 ? -0.398 -12.260 22.655 1.00 91.38 86 GLU A N 1
ATOM 715 C CA . GLU A 1 86 ? -1.153 -12.344 23.908 1.00 91.38 86 GLU A CA 1
ATOM 716 C C . GLU A 1 86 ? -2.094 -11.144 24.098 1.00 91.38 86 GLU A C 1
ATOM 718 O O . GLU A 1 86 ? -3.195 -11.292 24.629 1.00 91.38 86 GLU A O 1
ATOM 723 N N . ALA A 1 87 ? -1.719 -9.945 23.638 1.00 89.56 87 ALA A N 1
ATOM 724 C CA . ALA A 1 87 ? -2.620 -8.793 23.607 1.00 89.56 87 ALA A CA 1
ATOM 725 C C . ALA A 1 87 ? -3.859 -9.067 22.747 1.00 89.56 87 ALA A C 1
ATOM 727 O O . ALA A 1 87 ? -4.968 -8.793 23.198 1.00 89.56 87 ALA A O 1
ATOM 728 N N . TYR A 1 88 ? -3.692 -9.683 21.574 1.00 90.44 88 TYR A N 1
ATOM 729 C CA . TYR A 1 88 ? -4.816 -10.096 20.735 1.00 90.44 88 TYR A CA 1
ATOM 730 C C . TYR A 1 88 ? -5.710 -11.140 21.417 1.00 90.44 88 TYR A C 1
ATOM 732 O O . TYR A 1 88 ? -6.931 -10.987 21.434 1.00 90.44 88 TYR A O 1
ATOM 740 N N . LYS A 1 89 ? -5.124 -12.178 22.033 1.00 90.12 89 LYS A N 1
ATOM 741 C CA . LYS A 1 89 ? -5.890 -13.228 22.736 1.00 90.12 89 LYS A CA 1
ATOM 742 C C . LYS A 1 89 ? -6.776 -12.659 23.848 1.00 90.12 89 LYS A C 1
ATOM 744 O O . LYS A 1 89 ? -7.895 -13.127 24.031 1.00 90.12 89 LYS A O 1
ATOM 749 N N . ARG A 1 90 ? -6.312 -11.613 24.543 1.00 91.00 90 ARG A N 1
ATOM 750 C CA . ARG A 1 90 ? -7.065 -10.909 25.598 1.00 91.00 90 ARG A CA 1
ATOM 751 C C . ARG A 1 90 ? -8.281 -10.124 25.098 1.00 91.00 90 ARG A C 1
ATOM 753 O O . ARG A 1 90 ? -9.062 -9.656 25.921 1.00 91.00 90 ARG A O 1
ATOM 760 N N . LEU A 1 91 ? -8.442 -9.929 23.790 1.00 85.56 91 LEU A N 1
ATOM 761 C CA . LEU A 1 91 ? -9.571 -9.170 23.243 1.00 85.56 91 LEU A CA 1
ATOM 762 C C . LEU A 1 91 ? -10.862 -9.981 23.166 1.00 85.56 91 LEU A C 1
ATOM 764 O O . LEU A 1 91 ? -11.904 -9.371 22.951 1.00 85.56 91 LEU A O 1
ATOM 768 N N . GLU A 1 92 ? -10.789 -11.313 23.285 1.00 80.44 92 GLU A N 1
ATOM 769 C CA . GLU A 1 92 ? -11.931 -12.224 23.092 1.00 80.44 92 GLU A CA 1
ATOM 770 C C . GLU A 1 92 ? -12.695 -11.932 21.781 1.00 80.44 92 GLU A C 1
ATOM 772 O O . GLU A 1 92 ? -13.917 -12.038 21.693 1.00 80.44 92 GLU A O 1
ATOM 777 N N . ALA A 1 93 ? -11.959 -11.516 20.742 1.00 73.44 93 ALA A N 1
ATOM 778 C CA . ALA A 1 93 ? -12.540 -11.026 19.502 1.00 73.44 93 ALA A CA 1
ATOM 779 C C . ALA A 1 93 ? -13.338 -12.126 18.785 1.00 73.44 93 ALA A C 1
ATOM 781 O O . ALA A 1 93 ? -12.818 -13.202 18.484 1.00 73.44 93 ALA A O 1
ATOM 782 N N . THR A 1 94 ? -14.591 -11.828 18.439 1.00 74.31 94 THR A N 1
ATOM 783 C CA . THR A 1 94 ? -15.384 -12.701 17.569 1.00 74.31 94 THR A CA 1
ATOM 784 C C . THR A 1 94 ? -15.000 -12.432 16.118 1.00 74.31 94 THR A C 1
ATOM 786 O O . THR A 1 94 ? -15.363 -11.405 15.543 1.00 74.31 94 THR A O 1
ATOM 789 N N . VAL A 1 95 ? -14.249 -13.350 15.509 1.00 69.88 95 VAL A N 1
ATOM 790 C CA . VAL A 1 95 ? -13.851 -13.224 14.104 1.00 69.88 95 VAL A CA 1
ATOM 791 C C . VAL A 1 95 ? -15.024 -13.627 13.215 1.00 69.88 95 VAL A C 1
ATOM 793 O O . VAL A 1 95 ? -15.350 -14.804 13.083 1.00 69.88 95 VAL A O 1
ATOM 796 N N . THR A 1 96 ? -15.651 -12.646 12.570 1.00 65.94 96 THR A N 1
ATOM 797 C CA . THR A 1 96 ? -16.571 -12.917 11.459 1.00 65.94 96 THR A CA 1
ATOM 798 C C . THR A 1 96 ? -15.755 -12.921 10.174 1.00 65.94 96 THR A C 1
ATOM 800 O O . THR A 1 96 ? -15.569 -11.881 9.545 1.00 65.94 96 THR A O 1
ATOM 803 N N . VAL A 1 97 ? -15.212 -14.082 9.806 1.00 56.69 97 VAL A N 1
ATOM 804 C CA . VAL A 1 97 ? -14.481 -14.231 8.544 1.00 56.69 97 VAL A CA 1
ATOM 805 C C . VAL A 1 97 ? -15.469 -14.080 7.387 1.00 56.69 97 VAL A C 1
ATOM 807 O O . VAL A 1 97 ? -16.389 -14.880 7.228 1.00 56.69 97 VAL A O 1
ATOM 810 N N . LYS A 1 98 ? -15.289 -13.036 6.577 1.00 54.53 98 LYS A N 1
ATOM 811 C CA . LYS A 1 98 ? -15.928 -12.895 5.265 1.00 54.53 98 LYS A CA 1
ATOM 812 C C . LYS A 1 98 ? -14.822 -12.989 4.220 1.00 54.53 98 LYS A C 1
ATOM 814 O O . LYS A 1 98 ? -14.351 -11.980 3.712 1.00 54.53 98 LYS A O 1
ATOM 819 N N . GLU A 1 99 ? -14.361 -14.217 3.997 1.00 48.19 99 GLU A N 1
ATOM 820 C CA . GLU A 1 99 ? -13.254 -14.543 3.082 1.00 48.19 99 GLU A CA 1
ATOM 821 C C . GLU A 1 99 ? -13.542 -14.156 1.632 1.00 48.19 99 GLU A C 1
ATOM 823 O O . GLU A 1 99 ? -12.623 -13.888 0.874 1.00 48.19 99 GLU A O 1
ATOM 828 N N . ASP A 1 100 ? -14.811 -13.970 1.292 1.00 46.59 100 ASP A N 1
ATOM 829 C CA . ASP A 1 100 ? -15.212 -13.258 0.101 1.00 46.59 100 ASP A CA 1
ATOM 830 C C . ASP A 1 100 ? -16.202 -12.180 0.525 1.00 46.59 100 ASP A C 1
ATOM 832 O O . ASP A 1 100 ? -17.220 -12.459 1.175 1.00 46.59 100 ASP A O 1
ATOM 836 N N . ILE A 1 101 ? -16.005 -10.946 0.057 1.00 50.00 101 ILE A N 1
ATOM 837 C CA . ILE A 1 101 ? -17.163 -10.109 -0.262 1.00 50.00 101 ILE A CA 1
ATOM 838 C C . ILE A 1 101 ? -17.830 -10.794 -1.465 1.00 50.00 101 ILE A C 1
ATOM 840 O O . ILE A 1 101 ? -17.818 -10.284 -2.583 1.00 50.00 101 ILE A O 1
ATOM 844 N N . ALA A 1 102 ? -18.404 -11.987 -1.246 1.00 45.41 102 ALA A N 1
ATOM 845 C CA . ALA A 1 102 ? -19.392 -12.573 -2.127 1.00 45.41 102 ALA A CA 1
ATOM 846 C C . ALA A 1 102 ? -20.367 -11.441 -2.421 1.00 45.41 102 ALA A C 1
ATOM 848 O O . ALA A 1 102 ? -20.654 -10.683 -1.484 1.00 45.41 102 ALA A O 1
ATOM 849 N N . PRO A 1 103 ? -20.817 -11.260 -3.673 1.00 48.22 103 PRO A N 1
ATOM 850 C CA . PRO A 1 103 ? -21.635 -10.123 -4.034 1.00 48.22 103 PRO A CA 1
ATOM 851 C C . PRO A 1 103 ? -22.875 -10.158 -3.147 1.00 48.22 103 PRO A C 1
ATOM 853 O O . PRO A 1 103 ? -23.853 -10.845 -3.439 1.00 48.22 103 PRO A O 1
ATOM 856 N N . LEU A 1 104 ? -22.828 -9.425 -2.026 1.00 54.22 104 LEU A N 1
ATOM 857 C CA . LEU A 1 104 ? -24.012 -9.068 -1.279 1.00 54.22 104 LEU A CA 1
ATOM 858 C C . LEU A 1 104 ? -24.912 -8.493 -2.348 1.00 54.22 104 LEU A C 1
ATOM 860 O O . LEU A 1 104 ? -24.411 -7.752 -3.194 1.00 54.22 104 LEU A O 1
ATOM 864 N N . ALA A 1 105 ? -26.192 -8.855 -2.344 1.00 54.72 105 ALA A N 1
ATOM 865 C CA . ALA A 1 105 ? -27.173 -8.200 -3.191 1.00 54.72 105 ALA A CA 1
ATOM 866 C C . ALA A 1 105 ? -27.029 -6.690 -2.962 1.00 54.72 105 ALA A C 1
ATOM 868 O O . ALA A 1 105 ? -27.484 -6.135 -1.960 1.00 54.72 105 ALA A O 1
ATOM 869 N N . MET A 1 106 ? -26.238 -6.057 -3.823 1.00 65.31 106 MET A N 1
ATOM 870 C CA . MET A 1 106 ? -25.719 -4.741 -3.548 1.00 65.31 106 MET A CA 1
ATOM 871 C C . MET A 1 106 ? -26.826 -3.817 -3.965 1.00 65.31 106 MET A C 1
ATOM 873 O O . MET A 1 106 ? -27.277 -3.850 -5.110 1.00 65.31 106 MET A O 1
ATOM 877 N N . SER A 1 107 ? -27.270 -2.986 -3.029 1.00 79.62 107 SER A N 1
ATOM 878 C CA . SER A 1 107 ? -28.166 -1.903 -3.390 1.00 79.62 107 SER A CA 1
ATOM 879 C C . SER A 1 107 ? -27.553 -1.110 -4.551 1.00 79.62 107 SER A C 1
ATOM 881 O O . SER A 1 107 ? -26.326 -1.002 -4.671 1.00 79.62 107 SER A O 1
ATOM 883 N N . VAL A 1 108 ? -28.400 -0.513 -5.389 1.00 82.25 108 VAL A N 1
ATOM 884 C CA . VAL A 1 108 ? -27.952 0.377 -6.474 1.00 82.25 108 VAL A CA 1
ATOM 885 C C . VAL A 1 108 ? -26.993 1.448 -5.935 1.00 82.25 108 VAL A C 1
ATOM 887 O O . VAL A 1 108 ? -25.993 1.773 -6.574 1.00 82.25 108 VAL A O 1
ATOM 890 N N . VAL A 1 109 ? -27.238 1.932 -4.713 1.00 81.81 109 VAL A N 1
ATOM 891 C CA . VAL A 1 109 ? -26.374 2.885 -4.003 1.00 81.81 109 VAL A CA 1
ATOM 892 C C . VAL A 1 109 ? -24.984 2.305 -3.729 1.00 81.81 109 VAL A C 1
ATOM 894 O O . VAL A 1 109 ? -23.989 2.962 -4.026 1.00 81.81 109 VAL A O 1
ATOM 897 N N . SER A 1 110 ? -24.890 1.085 -3.195 1.00 81.38 110 SER A N 1
ATOM 898 C CA . SER A 1 110 ? -23.607 0.419 -2.923 1.00 81.38 110 SER A CA 1
ATOM 899 C C . SER A 1 110 ? -22.819 0.175 -4.209 1.00 81.38 110 SER A C 1
ATOM 901 O O . SER A 1 110 ? -21.633 0.485 -4.267 1.00 81.38 110 SER A O 1
ATOM 903 N N . SER A 1 111 ? -23.490 -0.295 -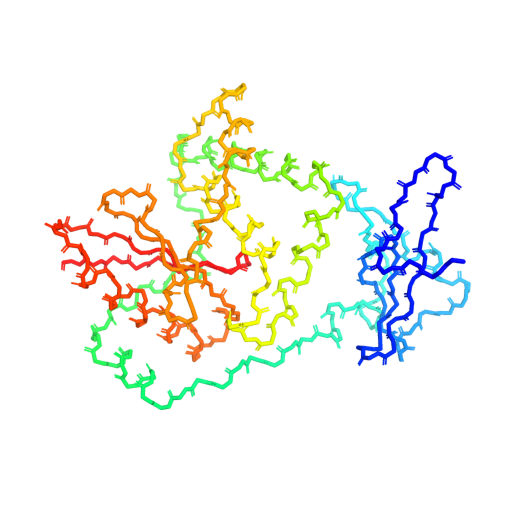5.266 1.00 84.31 111 SER A N 1
ATOM 904 C CA . SER A 1 111 ? -22.867 -0.486 -6.580 1.00 84.31 111 SER A CA 1
ATOM 905 C C . SER A 1 111 ? -22.336 0.830 -7.153 1.00 84.31 111 SER A C 1
ATOM 907 O O . SER A 1 111 ? -21.188 0.897 -7.585 1.00 84.31 111 SER A O 1
ATOM 909 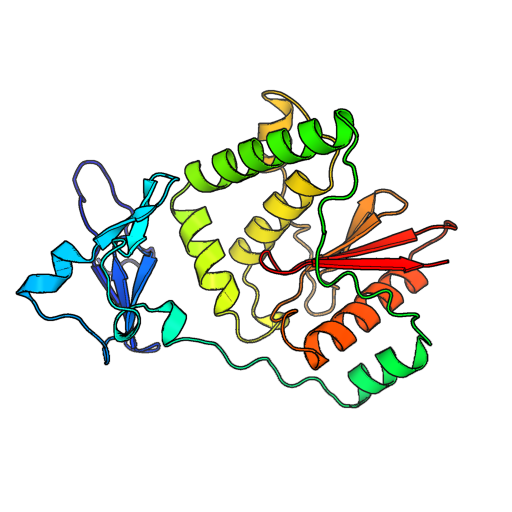N N . THR A 1 112 ? -23.124 1.905 -7.065 1.00 85.31 112 THR A N 1
ATOM 910 C CA . THR A 1 112 ? -22.723 3.239 -7.539 1.00 85.31 112 THR A CA 1
ATOM 911 C C . THR A 1 112 ? -21.507 3.759 -6.775 1.00 85.31 112 THR A C 1
ATOM 913 O O . THR A 1 112 ? -20.579 4.288 -7.381 1.00 85.31 112 THR A O 1
ATOM 916 N N . ARG A 1 113 ? -21.477 3.581 -5.448 1.00 83.31 113 ARG A N 1
ATOM 917 C CA . ARG A 1 113 ? -20.335 3.972 -4.607 1.00 83.31 113 ARG A CA 1
ATOM 918 C C . ARG A 1 113 ? -19.070 3.199 -4.958 1.00 83.31 113 ARG A C 1
ATOM 920 O O . ARG A 1 113 ? -18.015 3.815 -5.035 1.00 83.31 113 ARG A O 1
ATOM 927 N N . ILE A 1 114 ? -19.177 1.894 -5.211 1.00 84.81 114 ILE A N 1
ATOM 928 C CA . ILE A 1 114 ? -18.027 1.081 -5.628 1.00 84.81 114 ILE A CA 1
ATOM 929 C C . ILE A 1 114 ? -17.504 1.546 -6.985 1.00 84.81 114 ILE A C 1
ATOM 931 O O . ILE A 1 114 ? -16.316 1.819 -7.100 1.00 84.81 114 ILE A O 1
ATOM 935 N N . ARG A 1 115 ? -18.379 1.749 -7.979 1.00 87.88 115 ARG A N 1
ATOM 936 C CA . ARG A 1 115 ? -17.962 2.268 -9.293 1.00 87.88 115 ARG A CA 1
ATOM 937 C C . ARG A 1 115 ? -17.322 3.651 -9.204 1.00 87.88 115 ARG A C 1
ATOM 939 O O . ARG A 1 115 ? -16.332 3.914 -9.877 1.00 87.88 115 ARG A O 1
ATOM 946 N N . LEU A 1 116 ? -17.853 4.535 -8.361 1.00 85.88 116 LEU A N 1
ATOM 947 C CA . LEU A 1 116 ? -17.234 5.836 -8.119 1.00 85.88 116 LEU A CA 1
ATOM 948 C C . LEU A 1 116 ? -15.845 5.684 -7.486 1.00 85.88 116 LEU A C 1
ATOM 950 O O . LEU A 1 116 ? -14.910 6.355 -7.913 1.00 85.88 116 LEU A O 1
ATOM 954 N N . LEU A 1 117 ? -15.700 4.800 -6.497 1.00 87.06 117 LEU A N 1
ATOM 955 C CA . LEU A 1 117 ? -14.416 4.550 -5.849 1.00 87.06 117 LEU A CA 1
ATOM 956 C C . LEU A 1 117 ? -13.387 3.973 -6.829 1.00 87.06 117 LEU A C 1
ATOM 958 O O . LEU A 1 117 ? -12.251 4.432 -6.827 1.00 87.06 117 LEU A O 1
ATOM 962 N N . GLU A 1 118 ? -13.782 3.048 -7.707 1.00 87.81 118 GLU A N 1
ATOM 963 C CA . GLU A 1 118 ? -12.929 2.531 -8.788 1.00 87.81 118 GLU A CA 1
ATOM 964 C C . GLU A 1 118 ? -12.413 3.664 -9.689 1.00 87.81 118 GLU A C 1
ATOM 966 O O . GLU A 1 118 ? -11.222 3.723 -9.989 1.00 87.81 118 GLU A O 1
ATOM 971 N N . VAL A 1 119 ? -13.281 4.611 -10.070 1.00 87.19 119 VAL A N 1
ATOM 972 C CA . VAL A 1 119 ? -12.889 5.782 -10.873 1.00 87.19 119 VAL A CA 1
ATOM 973 C C . VAL A 1 119 ? -11.915 6.682 -10.112 1.00 87.19 119 VAL A C 1
ATOM 975 O O . VAL A 1 119 ? -10.912 7.114 -10.679 1.00 87.19 119 VAL A O 1
ATOM 978 N N . LEU A 1 120 ? -12.179 6.963 -8.833 1.00 86.06 120 LEU A N 1
ATOM 979 C CA . LEU A 1 120 ? -11.310 7.810 -8.009 1.00 86.06 120 LEU A CA 1
ATOM 980 C C . LEU A 1 120 ? -9.936 7.168 -7.789 1.00 86.06 120 LEU A C 1
ATOM 982 O O . LEU A 1 120 ? -8.919 7.842 -7.932 1.00 86.06 120 LEU A O 1
ATOM 986 N N . VAL A 1 121 ? -9.898 5.864 -7.512 1.00 86.25 121 VAL A N 1
ATOM 987 C CA . VAL A 1 121 ? -8.660 5.081 -7.436 1.00 86.25 121 VAL A CA 1
ATOM 988 C C . VAL A 1 121 ? -7.921 5.141 -8.768 1.00 86.25 121 VAL A C 1
ATOM 990 O O . VAL A 1 121 ? -6.742 5.477 -8.786 1.00 86.25 121 VAL A O 1
ATOM 993 N N . GLY A 1 122 ? -8.605 4.920 -9.892 1.00 86.94 122 GLY A N 1
ATOM 994 C CA . GLY A 1 122 ? -7.979 4.996 -11.210 1.00 86.94 122 GLY A CA 1
ATOM 995 C C . GLY A 1 122 ? -7.408 6.378 -11.534 1.00 86.94 122 GLY A C 1
ATOM 996 O O . GLY A 1 122 ? -6.328 6.489 -12.114 1.00 86.94 122 GLY A O 1
ATOM 997 N N . MET A 1 123 ? -8.075 7.449 -11.097 1.00 84.25 123 MET A N 1
ATOM 998 C CA . MET A 1 123 ? -7.539 8.807 -11.196 1.00 84.25 123 MET A CA 1
ATOM 999 C C . MET A 1 123 ? -6.267 8.994 -10.365 1.00 84.25 123 MET A C 1
ATOM 1001 O O . MET A 1 123 ? -5.334 9.635 -10.846 1.00 84.25 123 MET A O 1
ATOM 1005 N N . LEU A 1 124 ? -6.215 8.454 -9.144 1.00 84.31 124 LEU A N 1
ATOM 1006 C CA . LEU A 1 124 ? -5.014 8.506 -8.304 1.00 84.31 124 LEU A CA 1
ATOM 1007 C C . LEU A 1 124 ? -3.855 7.744 -8.946 1.00 84.31 124 LEU A C 1
ATOM 1009 O O . LEU A 1 124 ? -2.758 8.288 -9.037 1.00 84.31 124 LEU A O 1
ATOM 1013 N N . MET A 1 125 ? -4.120 6.540 -9.458 1.00 84.81 125 MET A N 1
ATOM 1014 C CA . MET A 1 125 ? -3.130 5.715 -10.156 1.00 84.81 125 MET A CA 1
ATOM 1015 C C . MET A 1 125 ? -2.553 6.420 -11.388 1.00 84.81 125 MET A C 1
ATOM 1017 O O . MET A 1 125 ? -1.355 6.341 -11.637 1.00 84.81 125 MET A O 1
ATOM 1021 N N . LYS A 1 126 ? -3.386 7.152 -12.140 1.00 83.19 126 LYS A N 1
ATOM 1022 C CA . LYS A 1 126 ? -2.973 7.873 -13.354 1.00 83.19 126 LYS A CA 1
ATOM 1023 C C . LYS A 1 126 ? -2.243 9.195 -13.077 1.00 83.19 126 LYS A C 1
ATOM 1025 O O . LYS A 1 126 ? -1.539 9.698 -13.948 1.00 83.19 126 LYS A O 1
ATOM 1030 N N . ARG A 1 127 ? -2.447 9.812 -11.907 1.00 75.06 127 ARG A N 1
ATOM 1031 C CA . ARG A 1 127 ? -2.019 11.199 -11.639 1.00 75.06 127 ARG A CA 1
ATOM 1032 C C . ARG A 1 127 ? -0.501 11.371 -11.579 1.00 75.06 127 ARG A C 1
ATOM 1034 O O . ARG A 1 127 ? -0.020 12.440 -11.944 1.00 75.06 127 ARG A O 1
ATOM 1041 N N . SER A 1 128 ? 0.237 10.374 -11.094 1.00 69.56 128 SER A N 1
ATOM 1042 C CA . SER A 1 128 ? 1.696 10.445 -11.002 1.00 69.56 128 SER A CA 1
ATOM 1043 C C . SER A 1 128 ? 2.335 9.065 -11.116 1.00 69.56 128 SER A C 1
ATOM 1045 O O . SER A 1 128 ? 1.903 8.119 -10.457 1.00 69.56 128 SER A O 1
ATOM 1047 N N . SER A 1 129 ? 3.428 8.982 -11.877 1.00 67.00 129 SER A N 1
ATOM 1048 C CA . SER A 1 129 ? 4.337 7.831 -11.877 1.00 67.00 129 SER A CA 1
ATOM 1049 C C . SER A 1 129 ? 4.876 7.524 -10.476 1.00 67.00 129 SER A C 1
ATOM 1051 O O . SER A 1 129 ? 5.102 6.363 -10.140 1.00 67.00 129 SER A O 1
ATOM 1053 N N . ASP A 1 130 ? 5.004 8.543 -9.618 1.00 74.38 130 ASP A N 1
ATOM 1054 C CA . ASP A 1 130 ? 5.431 8.362 -8.231 1.00 74.38 130 ASP A CA 1
ATOM 1055 C C . ASP A 1 130 ? 4.425 7.536 -7.425 1.00 74.38 130 ASP A C 1
ATOM 1057 O O . ASP A 1 130 ? 4.834 6.710 -6.614 1.00 74.38 130 ASP A O 1
ATOM 1061 N N . THR A 1 131 ? 3.118 7.721 -7.649 1.00 78.31 131 THR A N 1
ATOM 1062 C CA . THR A 1 131 ? 2.074 6.957 -6.949 1.00 78.31 131 THR A CA 1
ATOM 1063 C C . THR A 1 131 ? 2.215 5.473 -7.252 1.00 78.31 131 THR A C 1
ATOM 1065 O O . THR A 1 131 ? 2.231 4.662 -6.330 1.00 78.31 131 THR A O 1
ATOM 1068 N N . HIS A 1 132 ? 2.397 5.122 -8.525 1.00 77.38 132 HIS A N 1
ATOM 1069 C CA . HIS A 1 132 ? 2.613 3.740 -8.942 1.00 77.38 132 HIS A CA 1
ATOM 1070 C C . HIS A 1 132 ? 3.871 3.142 -8.286 1.00 77.38 132 HIS A C 1
ATOM 1072 O O . HIS A 1 132 ? 3.804 2.072 -7.679 1.00 77.38 132 HIS A O 1
ATOM 1078 N N . ARG A 1 133 ? 4.993 3.877 -8.302 1.00 78.38 133 ARG A N 1
ATOM 1079 C CA . ARG A 1 133 ? 6.238 3.473 -7.627 1.00 78.38 133 ARG A CA 1
ATOM 1080 C C . ARG A 1 133 ? 6.032 3.231 -6.132 1.00 78.38 133 ARG A C 1
ATOM 1082 O O . ARG A 1 133 ? 6.475 2.212 -5.607 1.00 78.38 133 ARG A O 1
ATOM 1089 N N . TYR A 1 134 ? 5.374 4.155 -5.430 1.00 83.38 134 TYR A N 1
ATOM 1090 C CA . TYR A 1 134 ? 5.151 4.009 -3.993 1.00 83.38 134 TYR A CA 1
ATOM 1091 C C . TYR A 1 134 ? 4.301 2.789 -3.686 1.00 83.38 134 TYR A C 1
ATOM 1093 O O . TYR A 1 134 ? 4.671 2.039 -2.793 1.00 83.38 134 TYR A O 1
ATOM 1101 N N . ILE A 1 135 ? 3.235 2.552 -4.452 1.00 86.06 135 ILE A N 1
ATOM 1102 C CA . ILE A 1 135 ? 2.353 1.395 -4.279 1.00 86.06 135 ILE A CA 1
ATOM 1103 C C . ILE A 1 135 ? 3.116 0.085 -4.415 1.00 86.06 135 ILE A C 1
ATOM 1105 O O . ILE A 1 135 ? 2.981 -0.775 -3.550 1.00 86.06 135 ILE A O 1
ATOM 1109 N N . ILE A 1 136 ? 3.944 -0.066 -5.449 1.00 80.94 136 ILE A N 1
ATOM 1110 C CA . ILE A 1 136 ? 4.746 -1.284 -5.606 1.00 80.94 136 ILE A CA 1
ATOM 1111 C C . ILE A 1 136 ? 5.688 -1.457 -4.415 1.00 80.94 136 ILE A C 1
ATOM 1113 O O . ILE A 1 136 ? 5.747 -2.529 -3.813 1.00 80.94 136 ILE A O 1
ATOM 1117 N N . ASN A 1 137 ? 6.352 -0.376 -4.010 1.00 80.56 137 ASN A N 1
ATOM 1118 C CA . ASN A 1 137 ? 7.284 -0.410 -2.892 1.00 80.56 137 ASN A CA 1
ATOM 1119 C C . ASN A 1 137 ? 6.612 -0.673 -1.540 1.00 80.56 137 ASN A C 1
ATOM 1121 O O . ASN A 1 137 ? 7.300 -1.131 -0.632 1.00 80.56 137 ASN A O 1
ATOM 1125 N N . LEU A 1 138 ? 5.297 -0.457 -1.387 1.00 85.00 138 LEU A N 1
ATOM 1126 C CA . LEU A 1 138 ? 4.572 -0.795 -0.154 1.00 85.00 138 LEU A CA 1
ATOM 1127 C C . LEU A 1 138 ? 4.670 -2.285 0.192 1.00 85.00 138 LEU A C 1
ATOM 1129 O O . LEU A 1 138 ? 4.707 -2.619 1.373 1.00 85.00 138 LEU A O 1
ATOM 1133 N N . ARG A 1 139 ? 4.754 -3.169 -0.813 1.00 79.38 139 ARG A N 1
ATOM 1134 C CA . ARG A 1 139 ? 4.925 -4.619 -0.598 1.00 79.38 139 ARG A CA 1
ATOM 1135 C C . ARG A 1 139 ? 6.293 -4.984 -0.034 1.00 79.38 139 ARG A C 1
ATOM 1137 O O . ARG A 1 139 ? 6.445 -6.035 0.573 1.00 79.38 139 ARG A O 1
ATOM 1144 N N . ASN A 1 140 ? 7.276 -4.112 -0.230 1.00 79.56 140 ASN A N 1
ATOM 1145 C CA . ASN A 1 140 ? 8.666 -4.375 0.120 1.00 79.56 140 ASN A CA 1
ATOM 1146 C C . ASN A 1 140 ? 9.066 -3.786 1.470 1.00 79.56 140 ASN A C 1
ATOM 1148 O O . ASN A 1 140 ? 10.208 -3.955 1.894 1.00 79.56 140 ASN A O 1
ATOM 1152 N N . ILE A 1 141 ? 8.159 -3.074 2.138 1.00 84.88 141 ILE A N 1
ATOM 1153 C CA . ILE A 1 141 ? 8.450 -2.417 3.408 1.00 84.88 141 ILE A CA 1
ATOM 1154 C C . ILE A 1 141 ? 8.676 -3.495 4.470 1.00 84.88 141 ILE A C 1
ATOM 1156 O O . ILE A 1 141 ? 7.731 -4.207 4.784 1.00 84.88 141 ILE A O 1
ATOM 1160 N N . PRO A 1 142 ? 9.877 -3.606 5.066 1.00 84.38 142 PRO A N 1
ATOM 1161 C CA . PRO A 1 142 ? 10.244 -4.757 5.894 1.00 84.38 142 PRO A CA 1
ATOM 1162 C C . PRO A 1 142 ? 9.512 -4.800 7.233 1.00 84.38 142 PRO A C 1
ATOM 1164 O O . PRO A 1 142 ? 9.300 -5.867 7.801 1.00 84.38 142 PRO A O 1
ATOM 1167 N N . SER A 1 143 ? 9.118 -3.643 7.757 1.00 85.94 143 SER A N 1
ATOM 1168 C CA . SER A 1 143 ? 8.369 -3.547 9.002 1.00 85.94 143 SER A CA 1
ATOM 1169 C C . SER A 1 143 ? 7.506 -2.296 9.011 1.00 85.94 143 SER A C 1
ATOM 1171 O O . SER A 1 143 ? 7.769 -1.340 8.281 1.00 85.94 143 SER A O 1
ATOM 1173 N N . ARG A 1 144 ? 6.500 -2.280 9.882 1.00 82.69 144 ARG A N 1
ATOM 1174 C CA . ARG A 1 144 ? 5.654 -1.108 10.122 1.00 82.69 144 ARG A CA 1
ATOM 1175 C C . ARG A 1 144 ? 6.472 0.165 10.383 1.00 82.69 144 ARG A C 1
ATOM 1177 O O . ARG A 1 144 ? 6.131 1.225 9.876 1.00 82.69 144 ARG A O 1
ATOM 1184 N N . ASP A 1 145 ? 7.572 0.063 11.118 1.00 83.00 145 ASP A N 1
ATOM 1185 C CA . ASP A 1 145 ? 8.364 1.231 11.519 1.00 83.00 145 ASP A CA 1
ATOM 1186 C C . ASP A 1 14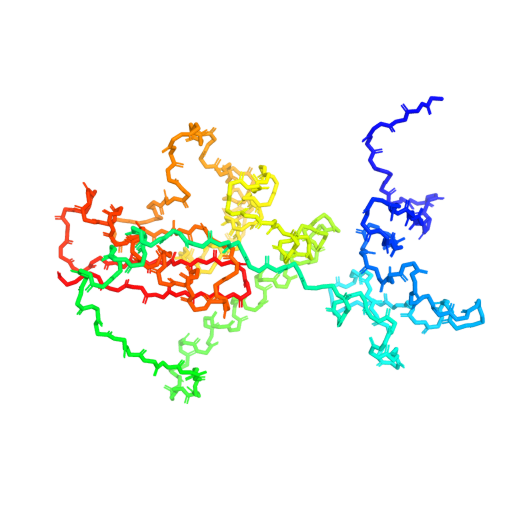5 ? 9.285 1.732 10.386 1.00 83.00 145 ASP A C 1
ATOM 1188 O O . ASP A 1 145 ? 9.960 2.749 10.509 1.00 83.00 145 ASP A O 1
ATOM 1192 N N . SER A 1 146 ? 9.301 1.033 9.246 1.00 84.81 146 SER A N 1
ATOM 1193 C CA . SER A 1 146 ? 10.092 1.377 8.059 1.00 84.81 146 SER A CA 1
ATOM 1194 C C . SER A 1 146 ? 9.307 2.167 7.008 1.00 84.81 146 SER A C 1
ATOM 1196 O O . SER A 1 146 ? 9.825 2.430 5.920 1.00 84.81 146 SER A O 1
ATOM 1198 N N . PHE A 1 147 ? 8.062 2.556 7.298 1.00 83.69 147 PHE A N 1
ATOM 1199 C CA . PHE A 1 147 ? 7.318 3.455 6.426 1.00 83.69 147 PHE A CA 1
ATOM 1200 C C . PHE A 1 147 ? 8.018 4.814 6.320 1.00 83.69 147 PHE A C 1
ATOM 1202 O O . PHE A 1 147 ? 8.184 5.534 7.302 1.00 83.69 147 PHE A O 1
ATOM 1209 N N . ASN A 1 148 ? 8.366 5.218 5.100 1.00 82.25 148 ASN A N 1
ATOM 1210 C CA . ASN A 1 148 ? 8.794 6.590 4.853 1.00 82.25 148 ASN A CA 1
ATOM 1211 C C . ASN A 1 148 ? 7.578 7.528 4.707 1.00 82.25 148 ASN A C 1
ATOM 1213 O O . ASN A 1 148 ? 6.444 7.098 4.472 1.00 82.25 148 ASN A O 1
ATOM 1217 N N . LYS A 1 149 ? 7.827 8.840 4.791 1.00 79.88 149 LYS A N 1
ATOM 1218 C CA . LYS A 1 149 ? 6.785 9.876 4.696 1.00 79.88 149 LYS A CA 1
ATOM 1219 C C . LYS A 1 149 ? 5.947 9.784 3.413 1.00 79.88 149 LYS A C 1
ATOM 1221 O O . LYS A 1 149 ? 4.747 10.033 3.462 1.00 79.88 149 LYS A O 1
ATOM 1226 N N . ALA A 1 150 ? 6.557 9.439 2.279 1.00 79.94 150 ALA A N 1
ATOM 1227 C CA . ALA A 1 150 ? 5.858 9.355 0.998 1.00 79.94 150 ALA A CA 1
ATOM 1228 C C . ALA A 1 150 ? 4.943 8.120 0.913 1.00 79.94 150 ALA A C 1
ATOM 1230 O O . ALA A 1 150 ? 3.826 8.212 0.405 1.00 79.94 150 ALA A O 1
ATOM 1231 N N . SER A 1 151 ? 5.369 6.988 1.478 1.00 82.75 151 SER A N 1
ATOM 1232 C CA . SER A 1 151 ? 4.549 5.780 1.606 1.00 82.75 151 SER A CA 1
ATOM 1233 C C . SER A 1 151 ? 3.334 6.019 2.506 1.00 82.75 151 SER A C 1
ATOM 1235 O O . SER A 1 151 ? 2.216 5.695 2.109 1.00 82.75 151 SER A O 1
ATOM 1237 N N . LEU A 1 152 ? 3.523 6.655 3.672 1.00 83.25 152 LEU A N 1
ATOM 1238 C CA . LEU A 1 152 ? 2.413 7.030 4.564 1.00 83.25 152 LEU A CA 1
ATOM 1239 C C . LEU A 1 152 ? 1.449 8.001 3.890 1.00 83.25 152 LEU A C 1
ATOM 1241 O O . LEU A 1 152 ? 0.237 7.823 3.959 1.00 83.25 152 LEU A O 1
ATOM 1245 N N . HIS A 1 153 ? 1.983 9.006 3.193 1.00 81.38 153 HIS A N 1
ATOM 1246 C CA . HIS A 1 153 ? 1.173 9.961 2.443 1.00 81.38 153 HIS A CA 1
ATOM 1247 C C . HIS A 1 153 ? 0.349 9.284 1.344 1.00 81.38 153 HIS A C 1
ATOM 1249 O O . HIS A 1 153 ? -0.836 9.574 1.198 1.00 81.38 153 HIS A O 1
ATOM 1255 N N . THR A 1 154 ? 0.941 8.321 0.634 1.00 84.94 154 THR A N 1
ATOM 1256 C CA . THR A 1 154 ? 0.236 7.515 -0.370 1.00 84.94 154 THR A CA 1
ATOM 1257 C C . THR A 1 154 ? -0.910 6.736 0.275 1.00 84.94 154 THR A C 1
ATOM 1259 O O . THR A 1 154 ? -2.058 6.890 -0.135 1.00 84.94 154 THR A O 1
ATOM 1262 N N . LEU A 1 155 ? -0.638 5.960 1.328 1.00 86.94 155 LEU A N 1
ATOM 1263 C CA . LEU A 1 155 ? -1.654 5.184 2.054 1.00 86.94 155 LEU A CA 1
ATOM 1264 C C . LEU A 1 155 ? -2.794 6.060 2.570 1.00 86.94 155 LEU A C 1
ATOM 1266 O O . LEU A 1 155 ? -3.963 5.702 2.444 1.00 86.94 155 LEU A O 1
ATOM 1270 N N . TRP A 1 156 ? -2.454 7.235 3.089 1.00 83.94 156 TRP A N 1
ATOM 1271 C CA . TRP A 1 156 ? -3.406 8.218 3.579 1.00 83.94 156 TRP A CA 1
ATOM 1272 C C . TRP A 1 156 ? -4.333 8.747 2.498 1.00 83.94 156 TRP A C 1
ATOM 1274 O O . TRP A 1 156 ? -5.544 8.782 2.698 1.00 83.94 156 TRP A O 1
ATOM 1284 N N . ILE A 1 157 ? -3.794 9.097 1.329 1.00 83.81 157 ILE A N 1
ATOM 1285 C CA . ILE A 1 157 ? -4.600 9.520 0.183 1.00 83.81 157 ILE A CA 1
ATOM 1286 C C . ILE A 1 157 ? -5.618 8.433 -0.178 1.00 83.81 157 ILE A C 1
ATOM 1288 O O . ILE A 1 157 ? -6.803 8.735 -0.347 1.00 83.81 157 ILE A O 1
ATOM 1292 N N . PHE A 1 158 ? -5.194 7.170 -0.245 1.00 87.88 158 PHE A N 1
ATOM 1293 C CA . PHE A 1 158 ? -6.098 6.055 -0.536 1.00 87.88 158 PHE A CA 1
ATOM 1294 C C . PHE A 1 158 ? -7.145 5.853 0.563 1.00 87.88 158 PHE A C 1
ATOM 1296 O O . PHE A 1 158 ? -8.331 5.729 0.254 1.00 87.88 158 PHE A O 1
ATOM 1303 N N . ALA A 1 159 ? -6.744 5.902 1.834 1.00 87.31 159 ALA A N 1
ATOM 1304 C CA . ALA A 1 159 ? -7.657 5.796 2.966 1.00 87.31 159 ALA A CA 1
ATOM 1305 C C . ALA A 1 159 ? -8.699 6.925 2.964 1.00 87.31 159 ALA A C 1
ATOM 1307 O O . ALA A 1 159 ? -9.895 6.658 3.056 1.00 87.31 159 ALA A O 1
ATOM 1308 N N . CYS A 1 160 ? -8.283 8.181 2.777 1.00 84.12 160 CYS A N 1
ATOM 1309 C CA . CYS A 1 160 ? -9.191 9.319 2.657 1.00 84.12 160 CYS A CA 1
ATOM 1310 C C . CYS A 1 160 ? -10.154 9.157 1.477 1.00 84.12 160 CYS A C 1
ATOM 1312 O O . CYS A 1 160 ? -11.340 9.443 1.615 1.00 84.12 160 CYS A O 1
ATOM 1314 N N . THR A 1 161 ? -9.667 8.665 0.338 1.00 85.44 161 THR A N 1
ATOM 1315 C CA . THR A 1 161 ? -10.488 8.428 -0.861 1.00 85.44 161 THR A CA 1
ATOM 1316 C C . THR A 1 161 ? -11.547 7.361 -0.638 1.00 85.44 161 THR A C 1
ATOM 1318 O O . THR A 1 161 ? -12.688 7.536 -1.060 1.00 85.44 161 THR A O 1
ATOM 1321 N N . ALA A 1 162 ? -11.195 6.278 0.052 1.00 86.38 162 ALA A N 1
ATOM 1322 C CA . ALA A 1 162 ? -12.113 5.180 0.322 1.00 86.38 162 ALA A CA 1
ATOM 1323 C C . ALA A 1 162 ? -13.099 5.482 1.461 1.00 86.38 162 ALA A C 1
ATOM 1325 O O . ALA A 1 162 ? -14.245 5.035 1.421 1.00 86.38 162 ALA A O 1
ATOM 1326 N N . LEU A 1 163 ? -12.660 6.218 2.486 1.00 86.00 163 LEU A N 1
ATOM 1327 C CA . LEU A 1 163 ? -13.362 6.298 3.768 1.00 86.00 163 LEU A CA 1
ATOM 1328 C C . LEU A 1 163 ? -14.004 7.656 4.049 1.00 86.00 163 LEU A C 1
ATOM 1330 O O . LEU A 1 163 ? -14.873 7.734 4.919 1.00 86.00 163 LEU A O 1
ATOM 1334 N N . LEU A 1 164 ? -13.638 8.739 3.359 1.00 82.25 164 LEU A N 1
ATOM 1335 C CA . LEU A 1 164 ? -14.312 10.034 3.510 1.00 82.25 164 LEU A CA 1
ATOM 1336 C C . LEU A 1 164 ? -15.513 10.156 2.562 1.00 82.25 164 LEU A C 1
ATOM 1338 O O . LEU A 1 164 ? -15.582 9.469 1.543 1.00 82.25 164 LEU A O 1
ATOM 1342 N N . PRO A 1 165 ? -16.502 11.013 2.880 1.00 78.31 165 PRO A N 1
ATOM 1343 C CA . PRO A 1 165 ? -17.582 11.288 1.944 1.00 78.31 165 PRO A CA 1
ATOM 1344 C C . PRO A 1 165 ? -16.988 11.842 0.640 1.00 78.31 165 PRO A C 1
ATOM 1346 O O . PRO A 1 165 ? -16.158 12.756 0.715 1.00 78.31 165 PRO A O 1
ATOM 1349 N N . PRO A 1 166 ? -17.396 11.336 -0.538 1.00 70.19 166 PRO A N 1
ATOM 1350 C CA . PRO A 1 166 ? -16.860 11.817 -1.801 1.00 70.19 166 PRO A CA 1
ATOM 1351 C C . PRO A 1 166 ? -17.181 13.306 -1.947 1.00 70.19 166 PRO A C 1
ATOM 1353 O O . PRO A 1 166 ? -18.345 13.713 -1.928 1.00 70.19 166 PRO A O 1
ATOM 1356 N N . LYS A 1 167 ? -16.133 14.124 -2.063 1.00 67.81 167 LYS A N 1
ATOM 1357 C CA . LYS A 1 167 ? -16.236 15.547 -2.405 1.00 67.81 167 LYS A CA 1
ATOM 1358 C C . LYS A 1 167 ? -15.962 15.703 -3.899 1.00 67.81 167 LYS A C 1
ATOM 1360 O O . LYS A 1 167 ? -15.191 14.936 -4.464 1.00 67.81 167 LYS A O 1
ATOM 1365 N N . TYR A 1 168 ? -16.586 16.688 -4.540 1.00 60.94 168 TYR A N 1
ATOM 1366 C CA . TYR A 1 168 ? -16.494 16.878 -5.991 1.00 60.94 168 TYR A CA 1
ATOM 1367 C C . TYR A 1 168 ? -15.710 18.146 -6.357 1.00 60.94 168 TYR A C 1
ATOM 1369 O O . TYR A 1 168 ? -15.755 19.158 -5.655 1.00 60.94 168 TYR A O 1
ATOM 1377 N N . GLY A 1 169 ? -15.011 18.097 -7.495 1.00 62.75 169 GLY A N 1
ATOM 1378 C CA . GLY A 1 169 ? -14.306 19.241 -8.082 1.00 62.75 169 GLY A CA 1
ATOM 1379 C C . GLY A 1 169 ? -13.077 19.693 -7.287 1.00 62.75 169 GLY A C 1
ATOM 1380 O O . GLY A 1 169 ? -12.412 18.892 -6.636 1.00 62.75 169 GLY A O 1
ATOM 1381 N N . LYS A 1 170 ? -12.783 21.000 -7.311 1.00 60.97 170 LYS A N 1
ATOM 1382 C CA . LYS A 1 170 ? -11.589 21.595 -6.670 1.00 60.97 170 LYS A CA 1
ATOM 1383 C C . LYS A 1 170 ? -11.473 21.309 -5.168 1.00 60.97 170 LYS A C 1
ATOM 1385 O O . LYS A 1 170 ? -10.383 21.364 -4.616 1.00 60.97 170 LYS A O 1
ATOM 1390 N N . GLN A 1 171 ? -12.585 20.990 -4.506 1.00 59.16 171 GLN A N 1
ATOM 1391 C CA . GLN A 1 171 ? -12.600 20.624 -3.089 1.00 59.16 171 GLN A CA 1
ATOM 1392 C C . GLN A 1 171 ? -11.928 19.272 -2.832 1.00 59.16 171 GLN A C 1
ATOM 1394 O O . GLN A 1 171 ? -11.329 19.084 -1.781 1.00 59.16 171 GLN A O 1
ATOM 1399 N N . TRP A 1 172 ? -12.016 18.340 -3.783 1.00 63.72 172 TRP A N 1
ATOM 1400 C CA . TRP A 1 172 ? -11.318 17.059 -3.714 1.00 63.72 172 TRP A CA 1
ATOM 1401 C C . TRP A 1 172 ? -9.810 17.240 -3.893 1.00 63.72 172 TRP A C 1
ATOM 1403 O O . TRP A 1 172 ? -9.015 16.722 -3.116 1.00 63.72 172 TRP A O 1
ATOM 1413 N N . GLU A 1 173 ? -9.417 18.049 -4.876 1.00 60.81 173 GLU A N 1
ATOM 1414 C CA . GLU A 1 173 ? -8.011 18.363 -5.129 1.00 60.81 173 GLU A CA 1
ATOM 1415 C C . GLU A 1 173 ? -7.370 19.123 -3.970 1.00 60.81 173 GLU A C 1
ATOM 1417 O O . GLU A 1 173 ? -6.235 18.821 -3.627 1.00 60.81 173 GLU A O 1
ATOM 1422 N N . ALA A 1 174 ? -8.100 20.046 -3.337 1.00 56.94 174 ALA A N 1
ATOM 1423 C CA . ALA A 1 174 ? -7.649 20.737 -2.133 1.00 56.94 174 ALA A CA 1
ATOM 1424 C C . ALA A 1 174 ? -7.482 19.772 -0.951 1.00 56.94 174 ALA A C 1
ATOM 1426 O O . ALA A 1 174 ? -6.473 19.836 -0.266 1.00 56.94 174 ALA A O 1
ATOM 1427 N N . VAL A 1 175 ? -8.406 18.819 -0.753 1.00 59.78 175 VAL A N 1
ATOM 1428 C CA . VAL A 1 175 ? -8.243 17.778 0.279 1.00 59.78 175 VAL A CA 1
ATOM 1429 C C . VAL A 1 175 ? -6.980 16.965 0.032 1.00 59.78 175 VAL A C 1
ATOM 1431 O O . VAL A 1 175 ? -6.256 16.714 0.980 1.00 59.78 175 VAL A O 1
ATOM 1434 N N . LEU A 1 176 ? -6.675 16.589 -1.211 1.00 62.53 176 LEU A N 1
ATOM 1435 C CA . LEU A 1 176 ? -5.453 15.843 -1.522 1.00 62.53 176 LEU A CA 1
ATOM 1436 C C . LEU A 1 176 ? -4.184 16.702 -1.407 1.00 62.53 176 LEU A C 1
ATOM 1438 O O . LEU A 1 176 ? -3.180 16.231 -0.878 1.00 62.53 176 LEU A O 1
ATOM 1442 N N . ALA A 1 177 ? -4.226 17.951 -1.871 1.00 57.69 177 ALA A N 1
ATOM 1443 C CA . ALA A 1 177 ? -3.095 18.879 -1.843 1.00 57.69 177 ALA A CA 1
ATOM 1444 C C . ALA A 1 177 ? -2.738 19.333 -0.417 1.00 57.69 177 ALA A C 1
ATOM 1446 O O . ALA A 1 177 ? -1.557 19.398 -0.087 1.00 57.69 177 ALA A O 1
ATOM 1447 N N . ASP A 1 178 ? -3.748 19.566 0.425 1.00 54.56 178 ASP A N 1
ATOM 1448 C CA . ASP A 1 178 ? -3.597 19.944 1.834 1.00 54.56 178 ASP A CA 1
ATOM 1449 C C . ASP A 1 178 ? -3.579 18.725 2.771 1.00 54.56 178 ASP A C 1
ATOM 1451 O O . ASP A 1 178 ? -3.353 18.878 3.974 1.00 54.56 178 ASP A O 1
ATOM 1455 N N . SER A 1 179 ? -3.802 17.503 2.255 1.00 55.62 179 SER A N 1
ATOM 1456 C CA . SER A 1 179 ? -3.633 16.265 3.027 1.00 55.62 179 SER A CA 1
ATOM 1457 C C . SER A 1 179 ? -2.157 16.022 3.294 1.00 55.62 179 SER A C 1
ATOM 1459 O O . SER A 1 179 ? -1.502 15.173 2.701 1.00 55.62 179 SER A O 1
ATOM 1461 N N . HIS A 1 180 ? -1.591 16.766 4.226 1.00 57.56 180 HIS A N 1
ATOM 1462 C CA . HIS A 1 180 ? -0.421 16.281 4.919 1.00 57.56 180 HIS A CA 1
ATOM 1463 C C . HIS A 1 180 ? -0.895 15.140 5.812 1.00 57.56 180 HIS A C 1
ATOM 1465 O O . HIS A 1 180 ? -1.788 15.327 6.639 1.00 57.56 180 HIS A O 1
ATOM 1471 N N . TYR A 1 181 ? -0.309 13.952 5.631 1.00 57.47 181 TYR A N 1
ATOM 1472 C CA . TYR A 1 181 ? -0.346 12.952 6.695 1.00 57.47 181 TYR A CA 1
ATOM 1473 C C . TYR A 1 181 ? 0.051 13.678 7.985 1.00 57.47 181 TYR A C 1
ATOM 1475 O O . TYR A 1 181 ? 1.039 14.424 7.912 1.00 57.47 181 TYR A O 1
ATOM 1483 N N . PRO A 1 182 ? -0.714 13.568 9.091 1.00 56.62 182 PRO A N 1
ATOM 1484 C CA . PRO A 1 182 ? -0.458 14.349 10.295 1.00 56.62 182 PRO A CA 1
ATOM 1485 C C . PRO A 1 182 ? 1.029 14.247 10.643 1.00 56.62 182 PRO A C 1
ATOM 1487 O O . PRO A 1 182 ? 1.555 13.178 10.934 1.00 56.62 182 PRO A O 1
ATOM 1490 N N . ALA A 1 183 ? 1.738 15.366 10.459 1.00 41.59 183 ALA A N 1
ATOM 1491 C CA . ALA A 1 183 ? 3.195 15.392 10.330 1.00 41.59 183 ALA A CA 1
ATOM 1492 C C . ALA A 1 183 ? 3.924 15.193 11.668 1.00 41.59 183 ALA A C 1
ATOM 1494 O O . ALA A 1 183 ? 5.149 15.241 11.716 1.00 41.59 183 ALA A O 1
ATOM 1495 N N . THR A 1 184 ? 3.180 14.961 12.743 1.00 40.84 184 THR A N 1
ATOM 1496 C CA . THR A 1 184 ? 3.690 14.588 14.056 1.00 40.84 184 THR A CA 1
ATOM 1497 C C . THR A 1 184 ? 3.501 13.092 14.249 1.00 40.84 184 THR A C 1
ATOM 1499 O O . THR A 1 184 ? 2.721 12.653 15.084 1.00 40.84 184 THR A O 1
ATOM 1502 N N . VAL A 1 185 ? 4.216 12.306 13.448 1.00 44.03 185 VAL A N 1
ATOM 1503 C CA . VAL A 1 185 ? 4.639 10.981 13.899 1.00 44.03 185 VAL A CA 1
ATOM 1504 C C . VAL A 1 185 ? 5.813 11.272 14.824 1.00 44.03 185 VAL A C 1
ATOM 1506 O O . VAL A 1 185 ? 6.932 11.468 14.349 1.00 44.03 185 VAL A O 1
ATOM 1509 N N . SER A 1 186 ? 5.566 11.455 16.125 1.00 40.12 186 SER A N 1
ATOM 1510 C CA . SER A 1 186 ? 6.682 11.322 17.061 1.00 40.12 186 SER A CA 1
ATOM 1511 C C . SER A 1 186 ? 7.185 9.881 16.977 1.00 40.12 186 SER A C 1
ATOM 1513 O O . SER A 1 186 ? 6.445 8.987 16.566 1.00 40.12 186 SER A O 1
ATOM 1515 N N . GLU A 1 187 ? 8.432 9.636 17.370 1.00 41.84 187 GLU A N 1
ATOM 1516 C CA . GLU A 1 187 ? 9.027 8.290 17.405 1.00 41.84 187 GLU A CA 1
ATOM 1517 C C . GLU A 1 187 ? 8.207 7.272 18.236 1.00 41.84 187 GLU A C 1
ATOM 1519 O O . GLU A 1 187 ? 8.492 6.080 18.180 1.00 41.84 187 GLU A O 1
ATOM 1524 N N . ASN A 1 188 ? 7.166 7.726 18.954 1.00 42.09 188 ASN A N 1
ATOM 1525 C CA . ASN A 1 188 ? 6.255 6.925 19.768 1.00 42.09 188 ASN A CA 1
ATOM 1526 C C . ASN A 1 188 ? 4.770 6.981 19.340 1.00 42.09 188 ASN A C 1
ATOM 1528 O O . ASN A 1 188 ? 3.953 6.318 19.980 1.00 42.09 188 ASN A O 1
ATOM 1532 N N . ASP A 1 189 ? 4.385 7.743 18.308 1.00 48.84 189 ASP A N 1
ATOM 1533 C CA . ASP A 1 189 ? 2.965 7.960 17.991 1.00 48.84 189 ASP A CA 1
ATOM 1534 C C . ASP A 1 189 ? 2.420 6.986 16.944 1.00 48.84 189 ASP A C 1
ATOM 1536 O O . ASP A 1 189 ? 2.989 6.754 15.876 1.00 48.84 189 ASP A O 1
ATOM 1540 N N . CYS A 1 190 ? 1.263 6.423 17.287 1.00 53.69 190 CYS A N 1
ATOM 1541 C CA . CYS A 1 190 ? 0.517 5.450 16.513 1.00 53.69 190 CYS A CA 1
ATOM 1542 C C . CYS A 1 190 ? 0.314 5.901 15.057 1.00 53.69 190 CYS A C 1
ATOM 1544 O O . CYS A 1 190 ? -0.108 7.022 14.790 1.00 53.69 190 CYS A O 1
ATOM 1546 N N . LEU A 1 191 ? 0.448 4.972 14.103 1.00 69.62 191 LEU A N 1
ATOM 1547 C CA . LEU A 1 191 ? -0.050 5.102 12.719 1.00 69.62 191 LEU A CA 1
ATOM 1548 C C . LEU A 1 191 ? -1.588 5.249 12.622 1.00 69.62 191 LEU A C 1
ATOM 1550 O O . LEU A 1 191 ? -2.176 4.969 11.572 1.00 69.62 191 LEU A O 1
ATOM 1554 N N . ALA A 1 192 ? -2.242 5.571 13.741 1.00 79.88 192 ALA A N 1
ATOM 1555 C CA . ALA A 1 192 ? -3.676 5.592 13.940 1.00 79.88 192 ALA A CA 1
ATOM 1556 C C . ALA A 1 192 ? -4.159 7.034 13.864 1.00 79.88 192 ALA A C 1
ATOM 1558 O O . ALA A 1 192 ? -3.646 7.912 14.552 1.00 79.88 192 ALA A O 1
ATOM 1559 N N . VAL A 1 193 ? -5.145 7.279 13.012 1.00 82.56 193 VAL A N 1
ATOM 1560 C CA . VAL A 1 193 ? -5.717 8.602 12.805 1.00 82.56 193 VAL A CA 1
ATOM 1561 C C . VAL A 1 193 ? -7.230 8.495 12.812 1.00 82.56 193 VAL A C 1
ATOM 1563 O O . VAL A 1 193 ? -7.826 7.721 12.061 1.00 82.56 193 VAL A O 1
ATOM 1566 N N . TRP A 1 194 ? -7.869 9.328 13.624 1.00 84.69 194 TRP A N 1
ATOM 1567 C CA . TRP A 1 194 ? -9.316 9.484 13.619 1.00 84.69 194 TRP A CA 1
ATOM 1568 C C . TRP A 1 194 ? -9.758 10.297 12.405 1.00 84.69 194 TRP A C 1
ATOM 1570 O O . TRP A 1 194 ? -9.597 11.516 12.355 1.00 84.69 194 TRP A O 1
ATOM 1580 N N . LEU A 1 195 ? -10.329 9.619 11.407 1.00 80.88 195 LEU A N 1
ATOM 1581 C CA . LEU A 1 195 ? -10.922 10.273 10.237 1.00 80.88 195 LEU A CA 1
ATOM 1582 C C . LEU A 1 195 ? -12.268 10.925 10.559 1.00 80.88 195 LEU A C 1
ATOM 1584 O O . LEU A 1 195 ? -12.673 11.874 9.885 1.00 80.88 195 LEU A O 1
ATOM 1588 N N . ARG A 1 196 ? -12.996 10.368 11.532 1.00 82.69 196 ARG A N 1
ATOM 1589 C CA . ARG A 1 196 ? -14.300 10.842 12.020 1.00 82.69 196 ARG A CA 1
ATOM 1590 C C . ARG A 1 196 ? -14.428 10.501 13.502 1.00 82.69 196 ARG A C 1
ATOM 1592 O O . ARG A 1 196 ? -13.678 9.668 13.996 1.00 82.69 196 ARG A O 1
ATOM 1599 N N . GLU A 1 197 ? -15.428 11.069 14.171 1.00 84.12 197 GLU A N 1
ATOM 1600 C CA . GLU A 1 197 ? -15.693 10.839 15.604 1.00 84.12 197 GLU A CA 1
ATOM 1601 C C . GLU A 1 197 ? -15.814 9.355 15.988 1.00 84.12 197 GLU A C 1
ATOM 1603 O O . GLU A 1 197 ? -15.469 8.984 17.103 1.00 84.12 197 GLU A O 1
ATOM 1608 N N . ASN A 1 198 ? -16.272 8.504 15.067 1.00 88.75 198 ASN A N 1
ATOM 1609 C CA . ASN A 1 198 ? -16.451 7.070 15.285 1.00 88.75 198 ASN A CA 1
ATOM 1610 C C . ASN A 1 198 ? -15.627 6.193 14.323 1.00 88.75 198 ASN A C 1
ATOM 1612 O O . ASN A 1 198 ? -15.940 5.014 14.168 1.00 88.75 198 ASN A O 1
ATOM 1616 N N . LEU A 1 199 ? -14.630 6.760 13.630 1.00 89.25 199 LEU A N 1
ATOM 1617 C CA . LEU A 1 199 ? -13.824 6.039 12.641 1.00 89.25 199 LEU A CA 1
ATOM 1618 C C . LEU A 1 199 ? -12.333 6.322 12.827 1.00 89.25 199 LEU A C 1
ATOM 1620 O O . LEU A 1 199 ? -11.842 7.378 12.416 1.00 89.25 199 LEU A O 1
ATOM 1624 N N . CYS A 1 200 ? -11.622 5.342 13.374 1.00 89.62 200 CYS A N 1
ATOM 1625 C CA . CYS A 1 200 ? -10.169 5.321 13.465 1.00 89.62 200 CYS A CA 1
ATOM 1626 C C . CYS A 1 200 ? -9.583 4.521 12.295 1.00 89.62 200 CYS A C 1
ATOM 1628 O O . CYS A 1 200 ? -10.098 3.464 11.932 1.00 89.62 200 CYS A O 1
ATOM 1630 N N . VAL A 1 201 ? -8.514 5.021 11.684 1.00 89.44 201 VAL A N 1
ATOM 1631 C CA . VAL A 1 201 ? -7.802 4.351 10.593 1.00 89.44 201 VAL A CA 1
ATOM 1632 C C . VAL A 1 201 ? -6.369 4.111 10.999 1.00 89.44 201 VAL A C 1
ATOM 1634 O O . VAL A 1 201 ? -5.702 5.035 11.444 1.00 89.44 201 VAL A O 1
ATOM 1637 N N . PHE A 1 202 ? -5.891 2.890 10.794 1.00 89.06 202 PHE A N 1
ATOM 1638 C CA . PHE A 1 202 ? -4.572 2.457 11.201 1.00 89.06 202 PHE A CA 1
ATOM 1639 C C . PHE A 1 202 ? -3.792 1.881 10.028 1.00 89.06 202 PHE A C 1
ATOM 1641 O O . PHE A 1 202 ? -4.227 0.936 9.371 1.00 89.06 202 PHE A O 1
ATOM 1648 N N . THR A 1 203 ? -2.625 2.452 9.756 1.00 88.62 203 THR A N 1
ATOM 1649 C CA . THR A 1 203 ? -1.764 1.949 8.682 1.00 88.62 203 THR A CA 1
ATOM 1650 C C . THR A 1 203 ? -0.923 0.778 9.188 1.00 88.62 203 THR A C 1
ATOM 1652 O O . THR A 1 203 ? -0.350 0.855 10.273 1.00 88.62 203 THR A O 1
ATOM 1655 N N . TRP A 1 204 ? -0.830 -0.307 8.416 1.00 90.06 204 TRP A N 1
ATOM 1656 C CA . TRP A 1 204 ? -0.065 -1.504 8.793 1.00 90.06 204 TRP A CA 1
ATOM 1657 C C . TRP A 1 204 ? 0.513 -2.222 7.559 1.00 90.06 204 TRP A C 1
ATOM 1659 O O . TRP A 1 204 ? 0.014 -2.034 6.451 1.00 90.06 204 TRP A O 1
ATOM 1669 N N . THR A 1 205 ? 1.561 -3.038 7.718 1.00 89.69 205 THR A N 1
ATOM 1670 C CA . THR A 1 205 ? 2.156 -3.853 6.632 1.00 89.69 205 THR A CA 1
ATOM 1671 C C . THR A 1 205 ? 1.894 -5.345 6.836 1.00 89.69 205 THR A C 1
ATOM 1673 O O . THR A 1 205 ? 1.685 -5.781 7.960 1.00 89.69 205 THR A O 1
ATOM 1676 N N . HIS A 1 206 ? 1.927 -6.143 5.763 1.00 89.50 206 HIS A N 1
ATOM 1677 C CA . HIS A 1 206 ? 1.816 -7.613 5.830 1.00 89.50 206 HIS A CA 1
ATOM 1678 C C . HIS A 1 206 ? 0.545 -8.138 6.521 1.00 89.50 206 HIS A C 1
ATOM 1680 O O . HIS A 1 206 ? 0.588 -9.093 7.288 1.00 89.50 206 HIS A O 1
ATOM 1686 N N . LEU A 1 207 ? -0.606 -7.504 6.287 1.00 91.19 207 LEU A N 1
ATOM 1687 C CA . LEU A 1 207 ? -1.889 -7.962 6.848 1.00 91.19 207 LEU A CA 1
ATOM 1688 C C . LEU A 1 207 ? -2.376 -9.306 6.271 1.00 91.19 207 LEU A C 1
ATOM 1690 O O . LEU A 1 207 ? -3.349 -9.859 6.769 1.00 91.19 207 LEU A O 1
ATOM 1694 N N . ASP A 1 208 ? -1.727 -9.808 5.224 1.00 88.81 208 ASP A N 1
ATOM 1695 C CA . ASP A 1 208 ? -1.855 -11.174 4.711 1.00 88.81 208 ASP A CA 1
ATOM 1696 C C . ASP A 1 208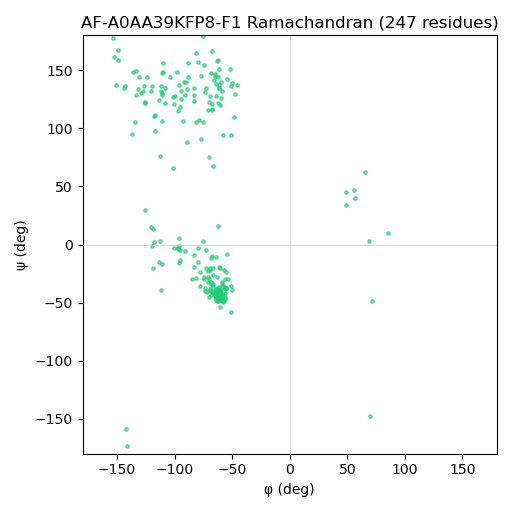 ? -1.219 -12.227 5.630 1.00 88.81 208 ASP A C 1
ATOM 1698 O O . ASP A 1 208 ? -1.626 -13.386 5.599 1.00 88.81 208 ASP A O 1
ATOM 1702 N N . ASP A 1 209 ? -0.262 -11.838 6.476 1.00 91.00 209 ASP A N 1
ATOM 1703 C CA . ASP A 1 209 ? 0.280 -12.707 7.516 1.00 91.00 209 ASP A CA 1
ATOM 1704 C C . ASP A 1 209 ? -0.618 -12.693 8.760 1.00 91.00 209 ASP A C 1
ATOM 1706 O O . ASP A 1 209 ? -0.949 -11.644 9.317 1.00 91.00 209 ASP A O 1
ATOM 1710 N N . GLU A 1 210 ? -0.985 -13.882 9.239 1.00 91.69 210 GLU A N 1
ATOM 1711 C CA . GLU A 1 210 ? -1.934 -14.042 10.342 1.00 91.69 210 GLU A CA 1
ATOM 1712 C C . GLU A 1 210 ? -1.430 -13.409 11.650 1.00 91.69 210 GLU A C 1
ATOM 1714 O O . GLU A 1 210 ? -2.209 -12.819 12.405 1.00 91.69 210 GLU A O 1
ATOM 1719 N N . SER A 1 211 ? -0.127 -13.505 11.933 1.00 92.06 211 SER A N 1
ATOM 1720 C CA . SER A 1 211 ? 0.453 -12.939 13.158 1.00 92.06 211 SER A CA 1
ATOM 1721 C C . SER A 1 211 ? 0.425 -11.413 13.119 1.00 92.06 211 SER A C 1
ATOM 1723 O O . SER A 1 211 ? 0.026 -10.769 14.094 1.00 92.06 211 SER A O 1
ATOM 1725 N N . ASN A 1 212 ? 0.788 -10.833 11.975 1.00 92.25 212 ASN A N 1
ATOM 1726 C CA . ASN A 1 212 ? 0.733 -9.397 11.728 1.00 92.25 212 ASN A CA 1
ATOM 1727 C C . ASN A 1 212 ? -0.700 -8.866 11.767 1.00 92.25 212 ASN A C 1
ATOM 1729 O O . ASN A 1 212 ? -0.943 -7.836 12.396 1.00 92.25 212 ASN A O 1
ATOM 1733 N N . LEU A 1 213 ? -1.659 -9.585 11.180 1.00 92.44 213 LEU A N 1
ATOM 1734 C CA . LEU A 1 213 ? -3.079 -9.248 11.255 1.00 92.44 213 LEU A CA 1
ATOM 1735 C C . LEU A 1 213 ? -3.560 -9.180 12.709 1.00 92.44 213 LEU A C 1
ATOM 1737 O O . LEU A 1 213 ? -4.166 -8.186 13.112 1.00 92.44 213 LEU A O 1
ATOM 1741 N N . LYS A 1 214 ? -3.262 -10.204 13.520 1.00 92.38 214 LYS A N 1
ATOM 1742 C CA . LYS A 1 214 ? -3.642 -10.249 14.944 1.00 92.38 214 LYS A CA 1
ATOM 1743 C C . LYS A 1 214 ? -3.038 -9.090 15.732 1.00 92.38 214 LYS A C 1
ATOM 1745 O O . LYS A 1 214 ? -3.751 -8.422 16.482 1.00 92.38 214 LYS A O 1
ATOM 1750 N N . ALA A 1 215 ? -1.751 -8.816 15.527 1.00 91.12 215 ALA A N 1
ATOM 1751 C CA . ALA A 1 215 ? -1.073 -7.689 16.160 1.00 91.12 215 ALA A CA 1
ATOM 1752 C C . ALA A 1 215 ? -1.715 -6.346 15.780 1.00 91.12 215 ALA A C 1
ATOM 1754 O O . ALA A 1 215 ? -1.934 -5.499 16.646 1.00 91.12 215 ALA A O 1
ATOM 1755 N N . ALA A 1 216 ? -2.076 -6.170 14.508 1.00 91.56 216 ALA A N 1
ATOM 1756 C CA . ALA A 1 216 ? -2.700 -4.945 14.029 1.00 91.56 216 ALA A CA 1
ATOM 1757 C C . ALA A 1 216 ? -4.102 -4.734 14.617 1.00 91.56 216 ALA A C 1
ATOM 1759 O O . ALA A 1 216 ? -4.435 -3.623 15.032 1.00 91.56 216 ALA A O 1
ATOM 1760 N N . VAL A 1 217 ? -4.905 -5.802 14.708 1.00 91.94 217 VAL A N 1
ATOM 1761 C CA . VAL A 1 217 ? -6.223 -5.774 15.365 1.00 91.94 217 VAL A CA 1
ATOM 1762 C C . VAL A 1 217 ? -6.086 -5.404 16.840 1.00 91.94 217 VAL A C 1
ATOM 1764 O O . VAL A 1 217 ? -6.868 -4.593 17.340 1.00 91.94 217 VAL A O 1
ATOM 1767 N N . ALA A 1 218 ? -5.089 -5.948 17.538 1.00 90.69 218 ALA A N 1
ATOM 1768 C CA . ALA A 1 218 ? -4.850 -5.592 18.931 1.00 90.69 218 ALA A CA 1
ATOM 1769 C C . ALA A 1 218 ? -4.480 -4.122 19.102 1.00 90.69 218 ALA A C 1
ATOM 1771 O O . ALA A 1 218 ? -5.114 -3.423 19.892 1.00 90.69 218 ALA A O 1
ATOM 1772 N N . ALA A 1 219 ? -3.537 -3.638 18.301 1.00 89.31 219 ALA A N 1
ATOM 1773 C CA . ALA A 1 219 ? -3.073 -2.262 18.372 1.00 89.31 219 ALA A CA 1
ATOM 1774 C C . ALA A 1 219 ? -4.174 -1.238 18.032 1.00 89.31 219 ALA A C 1
ATOM 1776 O O . ALA A 1 219 ? -4.342 -0.263 18.763 1.00 89.31 219 ALA A O 1
ATOM 1777 N N . ILE A 1 220 ? -4.986 -1.459 16.986 1.00 89.62 220 ILE A N 1
ATOM 1778 C CA . ILE A 1 220 ? -6.098 -0.536 16.689 1.00 89.62 220 ILE A CA 1
ATOM 1779 C C . ILE A 1 220 ? -7.176 -0.578 17.776 1.00 89.62 220 ILE A C 1
ATOM 1781 O O . ILE A 1 220 ? -7.759 0.452 18.103 1.00 89.62 220 ILE A O 1
ATOM 1785 N N . THR A 1 221 ? -7.438 -1.748 18.364 1.00 89.50 221 THR A N 1
ATOM 1786 C CA . THR A 1 221 ? -8.431 -1.884 19.438 1.00 89.50 221 THR A CA 1
ATOM 1787 C C . THR A 1 221 ? -7.988 -1.145 20.694 1.00 89.50 221 THR A C 1
ATOM 1789 O O . THR A 1 221 ? -8.807 -0.488 21.335 1.00 89.50 221 THR A O 1
ATOM 1792 N N . GLU A 1 222 ? -6.701 -1.211 21.032 1.00 87.38 222 GLU A N 1
ATOM 1793 C CA . GLU A 1 222 ? -6.118 -0.444 22.131 1.00 87.38 222 GLU A CA 1
ATOM 1794 C C . GLU A 1 222 ? -6.253 1.066 21.896 1.00 87.38 222 GLU A C 1
ATOM 1796 O O . GLU A 1 222 ? -6.799 1.754 22.757 1.00 87.38 222 GLU A O 1
ATOM 1801 N N . CYS A 1 223 ? -5.889 1.555 20.704 1.00 85.69 223 CYS A N 1
ATOM 1802 C CA . CYS A 1 223 ? -6.053 2.965 20.325 1.00 85.69 223 CYS A CA 1
ATOM 1803 C C . CYS A 1 223 ? -7.521 3.426 20.394 1.00 85.69 223 CYS A C 1
ATOM 1805 O O . CYS A 1 223 ? -7.838 4.479 20.951 1.00 85.69 223 CYS A O 1
ATOM 1807 N N . MET A 1 224 ? -8.454 2.614 19.890 1.00 88.38 224 MET A N 1
ATOM 1808 C CA . MET A 1 224 ? -9.879 2.934 19.986 1.00 88.38 224 MET A CA 1
ATOM 1809 C C . MET A 1 224 ? -10.360 2.988 21.438 1.00 88.38 224 MET A C 1
ATOM 1811 O O . MET A 1 224 ? -11.139 3.871 21.778 1.00 88.38 224 MET A O 1
ATOM 1815 N N . ARG A 1 225 ? -9.898 2.085 22.312 1.00 86.56 225 ARG A N 1
ATOM 1816 C CA . ARG A 1 225 ? -10.281 2.072 23.734 1.00 86.56 225 ARG A CA 1
ATOM 1817 C C . ARG A 1 225 ? -9.680 3.233 24.528 1.00 86.56 225 ARG A C 1
ATOM 1819 O O . ARG A 1 225 ? -10.322 3.691 25.468 1.00 86.56 225 ARG A O 1
ATOM 1826 N N . SER A 1 226 ? -8.479 3.701 24.184 1.00 82.00 226 SER A N 1
ATOM 1827 C CA . SER A 1 226 ? -7.839 4.824 24.881 1.00 82.00 226 SER A CA 1
ATOM 1828 C C . SER A 1 226 ? -8.463 6.177 24.543 1.00 82.00 226 SER A C 1
ATOM 1830 O O . SER A 1 226 ? -8.415 7.091 25.364 1.00 82.00 226 SER A O 1
ATOM 1832 N N . GLU A 1 227 ? -9.043 6.316 23.348 1.00 75.38 227 GLU A N 1
ATOM 1833 C CA . GLU A 1 227 ? -9.481 7.613 22.821 1.00 75.38 227 GLU A CA 1
ATOM 1834 C C . GLU A 1 227 ? -10.988 7.718 22.549 1.00 75.38 227 GLU A C 1
ATOM 1836 O O . GLU A 1 227 ? -11.518 8.833 22.514 1.00 75.38 227 GLU A O 1
ATOM 1841 N N . SER A 1 228 ? -11.708 6.601 22.393 1.00 67.06 228 SER A N 1
ATOM 1842 C CA . SER A 1 228 ? -13.141 6.655 22.095 1.00 67.06 228 SER A CA 1
ATOM 1843 C C . SER A 1 228 ? -13.967 7.089 23.303 1.00 67.06 228 SER A C 1
ATOM 1845 O O . SER A 1 228 ? -13.810 6.605 24.425 1.00 67.06 228 SER A O 1
ATOM 1847 N N . ARG A 1 229 ? -14.906 8.002 23.041 1.00 62.56 229 ARG A N 1
ATOM 1848 C CA . ARG A 1 229 ? -15.932 8.462 23.989 1.00 62.56 229 ARG A CA 1
ATOM 1849 C C . ARG A 1 229 ? -17.345 8.039 23.579 1.00 62.56 229 ARG A C 1
ATOM 1851 O O . ARG A 1 229 ? -18.302 8.448 24.233 1.00 62.56 229 ARG A O 1
ATOM 1858 N N . VAL A 1 230 ? -17.487 7.283 22.487 1.00 65.56 230 VAL A N 1
ATOM 1859 C CA . VAL A 1 230 ? -18.773 7.029 21.819 1.00 65.56 230 VAL A CA 1
ATOM 1860 C C . VAL A 1 230 ? -18.998 5.524 21.660 1.00 65.56 230 VAL A C 1
ATOM 1862 O O . VAL A 1 230 ? -18.083 4.796 21.275 1.00 65.56 230 VAL A O 1
ATOM 1865 N N . SER A 1 231 ? -20.219 5.057 21.935 1.00 66.94 231 SER A N 1
ATOM 1866 C CA . SER A 1 231 ? -20.647 3.698 21.585 1.00 66.94 231 SER A CA 1
ATOM 1867 C C . SER A 1 231 ? -20.676 3.515 20.060 1.00 66.94 231 SER A C 1
ATOM 1869 O O . SER A 1 231 ? -20.968 4.460 19.331 1.00 66.94 231 SER A O 1
ATOM 1871 N N . ASP A 1 232 ? -20.365 2.310 19.569 1.00 82.75 232 ASP A N 1
ATOM 1872 C CA . ASP A 1 232 ? -20.248 1.976 18.135 1.00 82.75 232 ASP A CA 1
ATOM 1873 C C . ASP A 1 232 ? -19.101 2.680 17.384 1.00 82.75 232 ASP A C 1
ATOM 1875 O O . ASP A 1 232 ? -19.287 3.422 16.411 1.00 82.75 232 ASP A O 1
ATOM 1879 N N . THR A 1 233 ? -17.874 2.390 17.815 1.00 89.88 233 THR A N 1
ATOM 1880 C CA . THR A 1 233 ? -16.653 2.849 17.140 1.00 89.88 233 THR A CA 1
ATOM 1881 C C . THR A 1 233 ? -16.159 1.825 16.118 1.00 89.88 233 THR A C 1
ATOM 1883 O O . THR A 1 233 ? -16.143 0.624 16.384 1.00 89.88 233 THR A O 1
ATOM 1886 N N . PHE A 1 234 ? -15.695 2.299 14.962 1.00 91.56 234 PHE A N 1
ATOM 1887 C CA . PHE A 1 234 ? -15.078 1.476 13.925 1.00 91.56 234 PHE A CA 1
ATOM 1888 C C . PHE A 1 234 ? -13.587 1.780 13.787 1.00 91.56 234 PHE A C 1
ATOM 1890 O O . PHE A 1 234 ? -13.170 2.936 13.728 1.00 91.56 234 PHE A O 1
ATOM 1897 N N . GLY A 1 235 ? -12.799 0.721 13.670 1.00 91.69 235 GLY A N 1
ATOM 1898 C CA . GLY A 1 235 ? -11.387 0.752 13.337 1.00 91.69 235 GLY A CA 1
ATOM 1899 C C . GLY A 1 235 ? -11.167 0.140 11.961 1.00 91.69 235 GLY A C 1
ATOM 1900 O O . GLY A 1 235 ? -11.673 -0.943 11.684 1.00 91.69 235 GLY A O 1
ATOM 1901 N N . VAL A 1 236 ? -10.407 0.801 11.095 1.00 92.62 236 VAL A N 1
ATOM 1902 C CA . VAL A 1 236 ? -9.981 0.248 9.805 1.00 92.62 236 VAL A CA 1
ATOM 1903 C C . VAL A 1 236 ? -8.469 0.141 9.791 1.00 92.62 236 VAL A C 1
ATOM 1905 O O . VAL A 1 236 ? -7.781 1.154 9.743 1.00 92.62 236 VAL A O 1
ATOM 1908 N N . VAL A 1 237 ? -7.949 -1.081 9.796 1.00 92.00 237 VAL A N 1
ATOM 1909 C CA . VAL A 1 237 ? -6.530 -1.340 9.548 1.00 92.00 237 VAL A CA 1
ATOM 1910 C C . VAL A 1 237 ? -6.324 -1.534 8.049 1.00 92.00 237 VAL A C 1
ATOM 1912 O O . VAL A 1 237 ? -7.091 -2.263 7.420 1.00 92.00 237 VAL A O 1
ATOM 1915 N N . PHE A 1 238 ? -5.312 -0.901 7.458 1.00 90.00 238 PHE A N 1
ATOM 1916 C CA . PHE A 1 238 ? -5.117 -0.907 6.009 1.00 90.00 238 PHE A CA 1
ATOM 1917 C C . PHE A 1 238 ? -3.643 -0.959 5.593 1.00 90.00 238 PHE A C 1
ATOM 1919 O O . PHE A 1 238 ? -2.815 -0.218 6.123 1.00 90.00 238 PHE A O 1
ATOM 1926 N N . SER A 1 239 ? -3.343 -1.795 4.593 1.00 88.25 239 SER A N 1
ATOM 1927 C CA . SER A 1 239 ? -2.020 -1.936 3.959 1.00 88.25 239 SER A CA 1
ATOM 1928 C C . SER A 1 239 ? -2.011 -1.592 2.463 1.00 88.25 239 SER A C 1
ATOM 1930 O O . SER A 1 239 ? -1.069 -1.938 1.755 1.00 88.25 239 SER A O 1
ATOM 1932 N N . LEU A 1 240 ? -3.071 -0.950 1.958 1.00 87.56 240 LEU A N 1
ATOM 1933 C CA . LEU A 1 240 ? -3.432 -0.847 0.536 1.00 87.56 240 LEU A CA 1
ATOM 1934 C C . LEU A 1 240 ? -3.948 -2.138 -0.096 1.00 87.56 240 LEU A C 1
ATOM 1936 O O . LEU A 1 240 ? -4.990 -2.117 -0.746 1.00 87.56 240 LEU A O 1
ATOM 1940 N N . PHE A 1 241 ? -3.238 -3.243 0.101 1.00 87.06 241 PHE A N 1
ATOM 1941 C CA . PHE A 1 241 ? -3.583 -4.533 -0.503 1.00 87.06 241 PHE A CA 1
ATOM 1942 C C . PHE A 1 241 ? -4.613 -5.310 0.310 1.00 87.06 241 PHE A C 1
ATOM 1944 O O . PHE A 1 241 ? -5.421 -6.043 -0.250 1.00 87.06 241 PHE A O 1
ATOM 1951 N N . HIS A 1 242 ? -4.608 -5.108 1.625 1.00 89.06 242 HIS A N 1
ATOM 1952 C CA . HIS A 1 242 ? -5.492 -5.782 2.559 1.00 89.06 242 HIS A CA 1
ATOM 1953 C C . HIS A 1 242 ? -6.088 -4.758 3.524 1.00 89.06 242 HIS A C 1
ATOM 1955 O O . HIS A 1 242 ? -5.469 -3.737 3.851 1.00 89.06 242 HIS A O 1
ATOM 1961 N N . CYS A 1 243 ? -7.305 -5.031 3.982 1.00 90.62 243 CYS A N 1
ATOM 1962 C CA . CYS A 1 243 ? -7.964 -4.229 4.997 1.00 90.62 243 CYS A CA 1
ATOM 1963 C C . CYS A 1 243 ? -8.639 -5.121 6.035 1.00 90.62 243 CYS A C 1
ATOM 1965 O O . CYS A 1 243 ? -9.107 -6.215 5.728 1.00 90.62 243 CYS A O 1
ATOM 1967 N N . VAL A 1 244 ? -8.696 -4.631 7.268 1.00 90.62 244 VAL A N 1
ATOM 1968 C CA . VAL A 1 244 ? -9.419 -5.265 8.368 1.00 90.62 244 VAL A CA 1
ATOM 1969 C C . VAL A 1 244 ? -10.309 -4.213 9.000 1.00 90.62 244 VAL A C 1
ATOM 1971 O O . VAL A 1 244 ? -9.851 -3.116 9.313 1.00 90.62 244 VAL A O 1
ATOM 1974 N N . ILE A 1 245 ? -11.583 -4.543 9.183 1.00 91.69 245 ILE A N 1
ATOM 1975 C CA . ILE A 1 245 ? -12.547 -3.669 9.847 1.00 91.69 245 ILE A CA 1
ATOM 1976 C C . ILE A 1 245 ? -12.855 -4.270 11.214 1.00 91.69 245 ILE A C 1
ATOM 1978 O O . ILE A 1 245 ? -13.322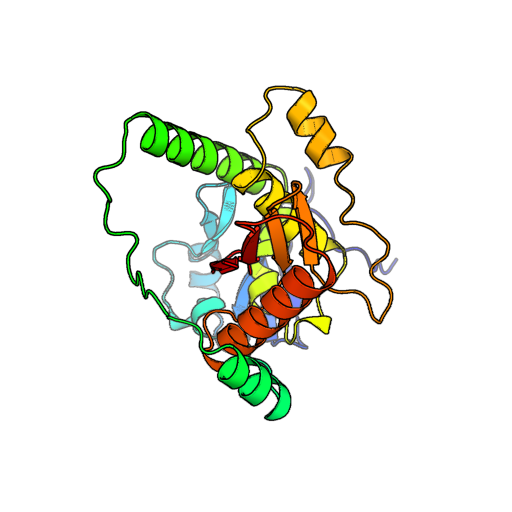 -5.403 11.311 1.00 91.69 245 ILE A O 1
ATOM 1982 N N . VAL A 1 246 ? -12.600 -3.498 12.262 1.00 90.31 246 VAL A N 1
ATOM 1983 C CA . VAL A 1 246 ? -12.889 -3.826 13.656 1.00 90.31 246 VAL A CA 1
ATOM 1984 C C . VAL A 1 246 ? -14.049 -2.951 14.110 1.00 90.31 246 VAL A C 1
ATOM 1986 O O . VAL A 1 246 ? -14.063 -1.750 13.849 1.00 90.31 246 VAL A O 1
ATOM 1989 N N . ARG A 1 247 ? -15.027 -3.535 14.796 1.00 90.19 247 ARG A N 1
ATOM 1990 C CA . ARG A 1 247 ? -16.075 -2.787 15.495 1.00 90.19 247 ARG A CA 1
ATOM 1991 C C . ARG A 1 247 ? -15.859 -2.968 16.989 1.00 90.19 247 ARG A C 1
ATOM 1993 O O . ARG A 1 247 ? -15.715 -4.099 17.443 1.00 90.19 247 ARG A O 1
ATOM 2000 N N . LEU A 1 248 ? -15.821 -1.862 17.719 1.00 85.62 248 LEU A N 1
ATOM 2001 C CA . LEU A 1 248 ? -15.848 -1.851 19.172 1.00 85.62 248 LEU A CA 1
ATOM 2002 C C . LEU A 1 248 ? -17.301 -1.637 19.609 1.00 85.62 248 LEU A C 1
ATOM 2004 O O . LEU A 1 248 ? -17.904 -0.618 19.255 1.00 85.62 248 LEU A O 1
ATOM 2008 N N . GLU A 1 249 ? -17.839 -2.626 20.318 1.00 73.31 249 GLU A N 1
ATOM 2009 C CA . GLU A 1 249 ? -19.154 -2.563 20.970 1.00 73.31 249 GLU A CA 1
ATOM 2010 C C . GLU A 1 249 ? -19.071 -1.838 22.318 1.00 73.31 249 GLU A C 1
ATOM 2012 O O . GLU A 1 249 ? -18.075 -2.059 23.050 1.00 73.31 249 GLU A O 1
#

Radius of gyration: 20.24 Å; Cα contacts (8 Å, |Δi|>4): 305; chains: 1; bounding box: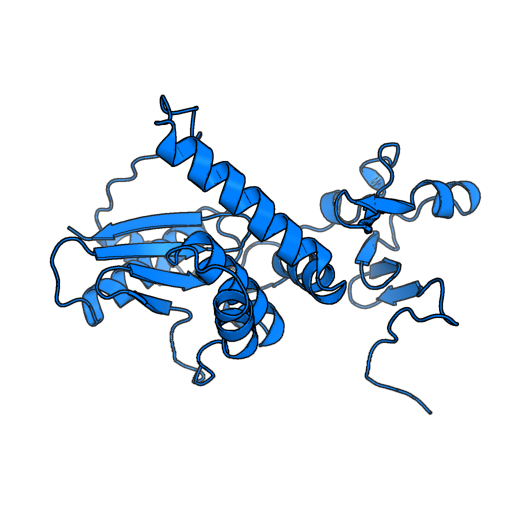 56×38×53 Å

Foldseek 3Di:
DDDPDDDADDPVRPWDWDQDPVQQFIDIRLHTFFRVVQADDPVCRVVQWDADPLRAIDGDPPDDLSGGPVSVDAQDADDDDPVLLVLLVVVVDDDPDPVDVPPDVAPPVRVVLVVVLVVVVSCQSNVDSVLVSLLVCLRVQNFPLSDDQSNLLSQQLSCCSNPPDDDDDVVNVCCSVVPRPPPPPDVPDFCWDDPDLQEIEHEGGDCVDPSRVSSQLSVQVVVCVVDHPDAWHWYWYDSPVDIDIDTDD

Sequence (249 aa):
SISRLQPLNDIFIEWIYEIDLDNLVFHVDTVPLFRLDCMPSADDFCRFISFDHYGGRAYAEQMPERHRYEANWITSPPKISDEQLEAYKRLEATVTVKEDIAPLAMSVVSSTRIRLLEVLVGMLMKRSSDTHRYIINLRNIPSRDSFNKASLHTLWIFACTALLPPKYGKQWEAVLADSHYPATVSENDCLAVWLRENLCVFTWTHLDDESNLKAAVAAITECMRSESRVSDTFGVVFSLFHCVIVRLE

Secondary structure (DSSP, 8-state):
---SSPP--BTTB---EEEETTTTEEEETTEEEEEGGGPPPHHHHGGGEEE-TTS-EEE-TT--GGG-HHHH--PPPPPPPHHHHHHHHTT-------SS-------HHHHHHHHHHHHHHHHHHHH-HHHHHHHHHHTT--SGGG--HHHHHHHHHHHHHHHSPPP-THHHHHHHHH----S---TT--SEEEEETTEEEEE-S-TTSHHHHHHHHHHHHHHHHHH--SSSEEEEEE-SS-EEEEEE-

pLDDT: mean 80.29, std 13.17, range [40.12, 94.56]

Solvent-accessible surface area (backbone atoms only — not comparable to full-atom values): 15026 Å² total; per-residue (Å²): 137,87,74,92,67,80,87,73,80,51,102,86,37,91,76,46,80,44,79,41,78,91,78,38,33,33,23,45,70,75,32,76,46,26,30,65,92,35,57,67,54,84,86,45,45,72,71,32,56,38,55,45,100,58,70,45,72,34,68,24,89,87,47,58,62,81,34,35,29,71,80,76,55,75,60,69,73,59,87,72,56,70,69,43,52,52,50,29,64,73,61,73,72,84,82,79,83,64,93,57,88,61,84,59,90,59,50,72,66,56,50,52,52,50,55,50,46,52,51,53,51,49,49,53,50,48,70,34,74,63,52,50,38,41,58,61,50,58,67,59,50,63,42,68,90,60,63,47,74,67,48,49,36,50,52,46,53,53,48,49,63,74,72,44,82,87,62,70,69,72,62,36,54,47,51,61,73,68,50,64,55,76,86,75,63,49,104,83,50,70,65,58,44,72,81,46,100,47,32,36,36,29,61,48,55,55,59,86,39,70,64,42,34,40,33,50,54,31,54,49,51,50,54,48,67,76,68,58,91,61,84,66,29,36,34,38,40,37,51,87,86,43,74,47,80,46,76,46,123

Organism: Armillaria tabescens (NCBI:txid1929756)